Protein 4KVF (pdb70)

B-factor: mean 38.75, std 13.69, range [18.9, 99.11]

Structure (mmCIF, N/CA/C/O backbone):
data_4KVF
#
_entry.id   4KVF
#
_cell.length_a   71.274
_cell.length_b   78.451
_cell.length_c   49.705
_cell.angle_alpha   90.00
_cell.angle_beta   90.00
_cell.angle_gamma   90.00
#
_symmetry.space_group_name_H-M   'P 21 21 2'
#
loop_
_entity.id
_entity.type
_entity.pdbx_description
1 polymer 'Rhamnose ABC transporter, periplasmic rhamnose-binding protein'
2 non-polymer GLYCEROL
3 water water
#
loop_
_atom_site.group_PDB
_atom_site.id
_atom_site.type_symbol
_atom_site.label_atom_id
_atom_site.label_alt_id
_atom_site.label_comp_id
_atom_site.label_asym_id
_atom_site.label_entity_id
_atom_site.label_seq_id
_atom_site.pdbx_PDB_ins_code
_atom_site.Cartn_x
_atom_site.Cartn_y
_atom_site.Cartn_z
_atom_site.occupancy
_atom_site.B_iso_or_equiv
_atom_site.auth_seq_id
_atom_site.auth_comp_id
_atom_site.auth_asym_id
_atom_site.auth_atom_id
_atom_site.pdbx_PDB_model_num
ATOM 1 N N . ALA A 1 29 ? 2.688 13.361 5.328 1.00 75.55 50 ALA A N 1
ATOM 2 C CA . ALA A 1 29 ? 2.676 14.661 4.665 1.00 80.22 50 ALA A CA 1
ATOM 3 C C . ALA A 1 29 ? 2.956 15.801 5.639 1.00 80.60 50 ALA A C 1
ATOM 4 O O . ALA A 1 29 ? 2.352 16.871 5.547 1.00 85.22 50 ALA A O 1
ATOM 6 N N . ALA A 1 30 ? 3.874 15.569 6.572 1.00 75.61 51 ALA A N 1
ATOM 7 C CA . ALA A 1 30 ? 4.288 16.614 7.500 1.00 64.78 51 ALA A CA 1
ATOM 8 C C . ALA A 1 30 ? 5.053 17.714 6.761 1.00 64.04 51 ALA A C 1
ATOM 9 O O . ALA A 1 30 ? 5.886 17.434 5.896 1.00 68.19 51 ALA A O 1
ATOM 11 N N . ASP A 1 31 ? 4.759 18.965 7.100 1.00 55.45 52 ASP A N 1
ATOM 12 C CA . ASP A 1 31 ? 5.462 20.105 6.515 1.00 57.54 52 ASP A CA 1
ATOM 13 C C . ASP A 1 31 ? 6.211 20.834 7.626 1.00 52.95 52 ASP A C 1
ATOM 14 O O . ASP A 1 31 ? 5.631 21.670 8.322 1.00 46.33 52 ASP A O 1
ATOM 19 N N . PRO A 1 32 ? 7.502 20.504 7.806 1.00 54.84 53 PRO A N 1
ATOM 20 C CA . PRO A 1 32 ? 8.295 21.051 8.914 1.00 54.23 53 PRO A CA 1
ATOM 21 C C . PRO A 1 32 ? 8.405 22.567 8.835 1.00 51.31 53 PRO A C 1
ATOM 22 O O . PRO A 1 32 ? 8.625 23.227 9.850 1.00 62.15 53 PRO A O 1
ATOM 26 N N . ASN A 1 33 ? 8.230 23.108 7.636 1.00 53.27 54 ASN A N 1
ATOM 27 C CA . ASN A 1 33 ? 8.329 24.544 7.428 1.00 59.34 54 ASN A CA 1
ATOM 28 C C . ASN A 1 33 ? 6.998 25.290 7.577 1.00 55.33 54 ASN A C 1
ATOM 29 O O . ASN A 1 33 ? 6.938 26.503 7.385 1.00 62.62 54 ASN A O 1
ATOM 34 N N . ALA A 1 34 ? 5.939 24.568 7.929 1.00 53.97 55 ALA A N 1
ATOM 35 C CA . ALA A 1 34 ? 4.657 25.210 8.184 1.00 47.08 55 ALA A CA 1
ATOM 36 C C . ALA A 1 34 ? 4.761 26.031 9.462 1.00 49.28 55 ALA A C 1
ATOM 37 O O . ALA A 1 34 ? 5.303 25.560 10.466 1.00 49.97 55 ALA A O 1
ATOM 39 N N . PRO A 1 35 ? 4.234 27.265 9.439 1.00 46.21 56 PRO A N 1
ATOM 40 C CA . PRO A 1 35 ? 4.285 28.093 10.650 1.00 48.65 56 PRO A CA 1
ATOM 41 C C . PRO A 1 35 ? 3.311 27.631 11.729 1.00 47.59 56 PRO A C 1
ATOM 42 O O . PRO A 1 35 ? 2.191 27.221 11.411 1.00 44.09 56 PRO A O 1
ATOM 46 N N . LEU A 1 36 ? 3.732 27.689 12.991 1.00 44.96 57 LEU A N 1
ATOM 47 C CA . LEU A 1 36 ? 2.829 27.411 14.095 1.00 43.18 57 LEU A CA 1
ATOM 48 C C . LEU A 1 36 ? 1.726 28.462 14.061 1.00 43.29 57 LEU A C 1
ATOM 49 O O . LEU A 1 36 ? 2.004 29.662 13.981 1.00 53.70 57 LEU A O 1
ATOM 54 N N . LYS A 1 37 ? 0.477 28.004 14.078 1.00 38.85 58 LYS A N 1
ATOM 55 C CA . LYS A 1 37 ? -0.687 28.891 14.045 1.00 45.67 58 LYS A CA 1
ATOM 56 C C . LYS A 1 37 ? -0.878 29.618 15.374 1.00 40.80 58 LYS A C 1
ATOM 57 O O . LYS A 1 37 ? -0.677 29.034 16.442 1.00 42.91 58 LYS A O 1
ATOM 63 N N . GLU A 1 38 ? -1.286 30.885 15.303 1.00 45.46 59 GLU A N 1
ATOM 64 C CA . GLU A 1 38 ? -1.674 31.634 16.494 1.00 43.46 59 GLU A CA 1
ATOM 65 C C . GLU A 1 38 ? -3.147 31.391 16.815 1.00 41.53 59 GLU A C 1
ATOM 66 O O . GLU A 1 38 ? -3.911 30.942 15.960 1.00 44.09 59 GLU A O 1
ATOM 72 N N . GLY A 1 39 ? -3.541 31.691 18.048 1.00 41.39 60 GLY A N 1
ATOM 73 C CA . GLY A 1 39 ? -4.940 31.630 18.436 1.00 40.33 60 GLY A CA 1
ATOM 74 C C . GLY A 1 39 ? -5.509 30.234 18.627 1.00 36.63 60 GLY A C 1
ATOM 75 O O . GLY A 1 39 ? -6.733 30.061 18.686 1.00 41.13 60 GLY A O 1
ATOM 76 N N . LEU A 1 40 ? -4.638 29.233 18.731 1.00 33.50 61 LEU A N 1
ATOM 77 C CA . LEU A 1 40 ? -5.089 27.860 18.967 1.00 27.73 61 LEU A CA 1
ATOM 78 C C . LEU A 1 40 ? -5.706 27.711 20.351 1.00 29.38 61 LEU A C 1
ATOM 79 O O . LEU A 1 40 ? -5.134 28.166 21.344 1.00 29.07 61 LEU A O 1
ATOM 84 N N . LYS A 1 41 ? -6.866 27.063 20.413 1.00 32.29 62 LYS A N 1
ATOM 85 C CA . LYS A 1 41 ? -7.512 26.779 21.685 1.00 29.56 62 LYS A CA 1
ATOM 86 C C . LYS A 1 41 ? -7.007 25.435 22.189 1.00 29.64 62 LYS A C 1
ATOM 87 O O . LYS A 1 41 ? -7.294 24.398 21.605 1.00 28.85 62 LYS A O 1
ATOM 93 N N . ILE A 1 42 ? -6.224 25.464 23.259 1.00 25.78 63 ILE A N 1
ATOM 94 C CA . ILE A 1 42 ? -5.586 24.254 23.767 1.00 25.56 63 ILE A CA 1
ATOM 95 C C . ILE A 1 42 ? -6.074 23.995 25.186 1.00 26.75 63 ILE A C 1
ATOM 96 O O . ILE A 1 42 ? -5.887 24.827 26.075 1.00 26.75 63 ILE A O 1
ATOM 101 N N . ALA A 1 43 ? -6.726 22.854 25.396 1.00 24.74 64 ALA A N 1
ATOM 102 C CA . ALA A 1 43 ? -7.342 22.568 26.687 1.00 23.50 64 ALA A CA 1
ATOM 103 C C . ALA A 1 43 ? -6.643 21.393 27.358 1.00 24.82 64 ALA A C 1
ATOM 104 O O . ALA A 1 43 ? -6.251 20.449 26.681 1.00 27.38 64 ALA A O 1
ATOM 106 N N . TYR A 1 44 ? -6.507 21.463 28.681 1.00 24.20 65 TYR A N 1
ATOM 107 C CA . TYR A 1 44 ? -5.845 20.429 29.472 1.00 27.26 65 TYR A CA 1
ATOM 108 C C . TYR A 1 44 ? -6.844 19.708 30.370 1.00 30.35 65 TYR A C 1
ATOM 109 O O . TYR A 1 44 ? -7.660 20.339 31.053 1.00 28.62 65 TYR A O 1
ATOM 118 N N . LEU A 1 45 ? -6.759 18.381 30.363 1.00 21.73 66 LEU A N 1
ATOM 119 C CA . LEU A 1 45 ? -7.605 17.518 31.194 1.00 22.76 66 LEU A CA 1
ATOM 120 C C . LEU A 1 45 ? -6.698 16.545 31.927 1.00 22.40 66 LEU A C 1
ATOM 121 O O . LEU A 1 45 ? -6.439 15.426 31.443 1.00 21.39 66 LEU A O 1
ATOM 126 N N . PRO A 1 46 ? -6.217 16.960 33.102 1.00 24.27 67 PRO A N 1
ATOM 127 C CA . PRO A 1 46 ? -5.386 16.077 33.923 1.00 26.63 67 PRO A CA 1
ATOM 128 C C . PRO A 1 46 ? -6.246 15.001 34.585 1.00 29.42 67 PRO A C 1
ATOM 129 O O . PRO A 1 46 ? -7.468 15.018 34.437 1.00 32.66 67 PRO A O 1
ATOM 133 N N . LYS A 1 47 ? -5.615 14.072 35.297 1.00 30.29 68 LYS A N 1
ATOM 134 C CA . LYS A 1 47 ? -6.359 13.047 36.025 1.00 33.29 68 LYS A CA 1
ATOM 135 C C . LYS A 1 47 ? -7.208 13.641 37.149 1.00 40.32 68 LYS A C 1
ATOM 136 O O . LYS A 1 47 ? -8.360 13.252 37.334 1.00 42.30 68 LYS A O 1
ATOM 142 N N . GLN A 1 48 ? -6.629 14.576 37.899 1.00 37.00 69 GLN A N 1
ATOM 143 C CA . GLN A 1 48 ? -7.351 15.278 38.959 1.00 46.50 69 GLN A CA 1
ATOM 144 C C . GLN A 1 48 ? -6.899 16.729 39.066 1.00 52.92 69 GLN A C 1
ATOM 145 O O . GLN A 1 48 ? -5.700 17.011 39.089 1.00 54.52 69 GLN A O 1
ATOM 151 N N . LEU A 1 49 ? -7.862 17.645 39.130 1.00 48.53 70 LEU A N 1
ATOM 152 C CA . LEU A 1 49 ? -7.561 19.055 39.357 1.00 47.39 70 LEU A CA 1
ATOM 153 C C . LEU A 1 49 ? -7.164 19.290 40.811 1.00 61.36 70 LEU A C 1
ATOM 154 O O . LEU A 1 49 ? -7.509 18.500 41.692 1.00 54.78 70 LEU A O 1
ATOM 159 N N . ASN A 1 50 ? -6.423 20.371 41.047 1.00 60.41 71 ASN A N 1
ATOM 160 C CA . ASN A 1 50 ? -6.190 20.891 42.395 1.00 69.25 71 ASN A CA 1
ATOM 161 C C . ASN A 1 50 ? -5.341 20.036 43.344 1.00 65.48 71 ASN A C 1
ATOM 162 O O . ASN A 1 50 ? -5.719 19.794 44.489 1.00 59.08 71 ASN A O 1
ATOM 167 N N . ASN A 1 51 ? -4.190 19.590 42.849 1.00 63.74 72 ASN A N 1
ATOM 168 C CA . ASN A 1 51 ? -3.106 19.090 43.691 1.00 59.07 72 ASN A CA 1
ATOM 169 C C . ASN A 1 51 ? -1.812 19.731 43.191 1.00 49.57 72 ASN A C 1
ATOM 170 O O . ASN A 1 51 ? -1.729 20.081 42.010 1.00 53.53 72 ASN A O 1
ATOM 175 N N . PRO A 1 52 ? -0.808 19.900 44.075 1.00 47.04 73 PRO A N 1
ATOM 176 C CA . PRO A 1 52 ? 0.383 20.685 43.714 1.00 46.12 73 PRO A CA 1
ATOM 177 C C . PRO A 1 52 ? 1.106 20.178 42.468 1.00 49.40 73 PRO A C 1
ATOM 178 O O . PRO A 1 52 ? 1.499 20.988 41.627 1.00 51.28 73 PRO A O 1
ATOM 182 N N . TYR A 1 53 ? 1.265 18.864 42.348 1.00 46.09 74 TYR A N 1
ATOM 183 C CA . TYR A 1 53 ? 1.924 18.274 41.187 1.00 43.84 74 TYR A CA 1
ATOM 184 C C . TYR A 1 53 ? 1.187 18.643 39.901 1.00 39.49 74 TYR A C 1
ATOM 185 O O . TYR A 1 53 ? 1.791 19.134 38.942 1.00 39.06 74 TYR A O 1
ATOM 194 N N . THR A 1 54 ? -0.120 18.408 39.878 1.00 39.50 75 THR A N 1
ATOM 195 C CA . THR A 1 54 ? -0.915 18.679 38.681 1.00 40.43 75 THR A CA 1
ATOM 196 C C . THR A 1 54 ? -0.921 20.166 38.312 1.00 37.77 75 THR A C 1
ATOM 197 O O . THR A 1 54 ? -0.856 20.525 37.132 1.00 44.01 75 THR A O 1
ATOM 201 N N . ASP A 1 55 ? -0.989 21.025 39.324 1.00 41.52 76 ASP A N 1
ATOM 202 C CA . ASP A 1 55 ? -0.947 22.470 39.111 1.00 45.99 76 ASP A CA 1
ATOM 203 C C . ASP A 1 55 ? 0.326 22.909 38.381 1.00 42.33 76 ASP A C 1
ATOM 204 O O . ASP A 1 55 ? 0.265 23.726 37.460 1.00 38.29 76 ASP A O 1
ATOM 209 N N . VAL A 1 56 ? 1.470 22.364 38.791 1.00 41.20 77 VAL A N 1
ATOM 210 C CA . VAL A 1 56 ? 2.744 22.685 38.155 1.00 39.61 77 VAL A CA 1
ATOM 211 C C . VAL A 1 56 ? 2.749 22.158 36.729 1.00 37.60 77 VAL A C 1
ATOM 212 O O . VAL A 1 56 ? 3.263 22.804 35.811 1.00 33.74 77 VAL A O 1
ATOM 216 N N . GLU A 1 57 ? 2.147 20.985 36.559 1.00 29.59 78 GLU A N 1
ATOM 217 C CA . GLU A 1 57 ? 2.084 20.298 35.272 1.00 32.46 78 GLU A CA 1
ATOM 218 C C . GLU A 1 57 ? 1.303 21.096 34.235 1.00 38.17 78 GLU A C 1
ATOM 219 O O . GLU A 1 57 ? 1.828 21.436 33.174 1.00 28.35 78 GLU A O 1
ATOM 225 N N . VAL A 1 58 ? 0.045 21.402 34.533 1.00 31.98 79 VAL A N 1
ATOM 226 C CA . VAL A 1 58 ? -0.761 22.145 33.570 1.00 31.83 79 VAL A CA 1
ATOM 227 C C . VAL A 1 58 ? -0.317 23.602 33.465 1.00 32.63 79 VAL A C 1
ATOM 228 O O . VAL A 1 58 ? -0.570 24.263 32.452 1.00 32.51 79 VAL A O 1
ATOM 232 N N . GLY A 1 59 ? 0.346 24.088 34.512 1.00 29.48 80 GLY A N 1
ATOM 233 C CA . GLY A 1 59 ? 0.869 25.443 34.546 1.00 33.98 80 GLY A CA 1
ATOM 234 C C . GLY A 1 59 ? 1.946 25.637 33.497 1.00 32.53 80 GLY A C 1
ATOM 235 O O . GLY A 1 59 ? 2.134 26.734 32.970 1.00 32.86 80 GLY A O 1
ATOM 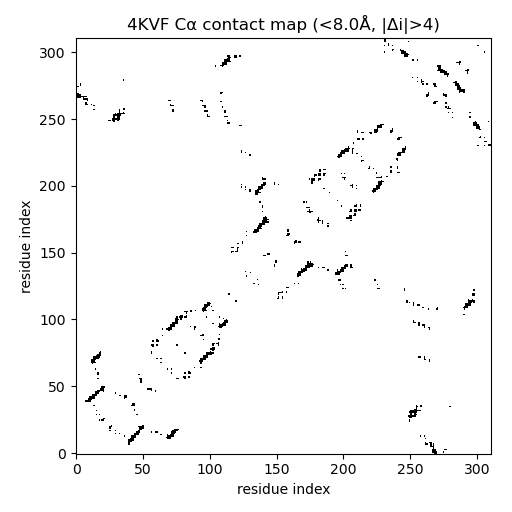236 N N . GLY A 1 60 ? 2.670 24.562 33.209 1.00 30.38 81 GLY A N 1
ATOM 237 C CA . GLY A 1 60 ? 3.665 24.579 32.158 1.00 31.01 81 GLY A CA 1
ATOM 238 C C . GLY A 1 60 ? 2.989 24.694 30.806 1.00 30.01 81 GLY A C 1
ATOM 239 O O . GLY A 1 60 ? 3.503 25.350 29.903 1.00 31.16 81 GLY A O 1
ATOM 240 N N . GLY A 1 61 ? 1.837 24.046 30.662 1.00 28.94 82 GLY A N 1
ATOM 241 C CA . GLY A 1 61 ? 1.066 24.153 29.439 1.00 25.69 82 GLY A CA 1
ATOM 242 C C . GLY A 1 61 ? 0.586 25.580 29.244 1.00 33.68 82 GLY A C 1
ATOM 243 O O . GLY A 1 61 ? 0.607 26.097 28.132 1.00 30.50 82 GLY A O 1
ATOM 244 N N . LYS A 1 62 ? 0.141 26.210 30.327 1.00 29.55 83 LYS A N 1
ATOM 245 C CA . LYS A 1 62 ? -0.321 27.591 30.266 1.00 30.55 83 LYS A CA 1
ATOM 246 C C . LYS A 1 62 ? 0.781 28.526 29.759 1.00 26.71 83 LYS A C 1
ATOM 247 O O . LYS A 1 62 ? 0.517 29.463 28.994 1.00 30.68 83 LYS A O 1
ATOM 253 N N . VAL A 1 63 ? 2.016 28.272 30.174 1.00 27.93 84 VAL A N 1
ATOM 254 C CA . VAL A 1 63 ? 3.133 29.101 29.728 1.00 28.61 84 VAL A CA 1
ATOM 255 C C . VAL A 1 63 ? 3.374 28.943 28.226 1.00 27.77 84 VAL A C 1
ATOM 256 O O . VAL A 1 63 ? 3.518 29.947 27.500 1.00 32.42 84 VAL A O 1
ATOM 260 N N . ALA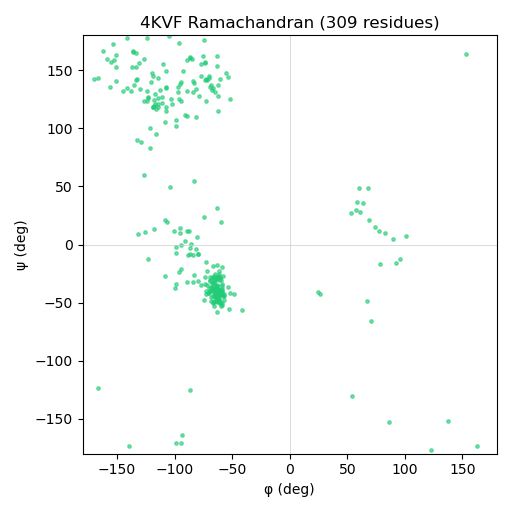 A 1 64 ? 3.436 27.690 27.773 1.00 28.96 85 ALA A N 1
ATOM 261 C CA . ALA A 1 64 ? 3.666 27.380 26.362 1.00 31.18 85 ALA A CA 1
ATOM 262 C C . ALA A 1 64 ? 2.560 27.953 25.478 1.00 32.75 85 ALA A C 1
ATOM 263 O O . ALA A 1 64 ? 2.819 28.512 24.413 1.00 33.61 85 ALA A O 1
ATOM 265 N N . VAL A 1 65 ? 1.320 27.811 25.925 1.00 28.33 86 VAL A N 1
ATOM 266 C CA . VAL A 1 65 ? 0.183 28.324 25.164 1.00 29.47 86 VAL A CA 1
ATOM 267 C C . VAL A 1 65 ? 0.278 29.842 25.008 1.00 33.12 86 VAL A C 1
ATOM 268 O O . VAL A 1 65 ? 0.033 30.390 23.927 1.00 30.82 86 VAL A O 1
ATOM 272 N N . GLY A 1 66 ? 0.685 30.526 26.073 1.00 31.86 87 GLY A N 1
ATOM 273 C CA . GLY A 1 66 ? 0.872 31.965 26.005 1.00 37.79 87 GLY A CA 1
ATOM 274 C C . GLY A 1 66 ? 1.983 32.329 25.037 1.00 34.46 87 GLY A C 1
ATOM 275 O O . GLY A 1 66 ? 1.914 33.340 24.340 1.00 36.12 87 GLY A O 1
ATOM 276 N N . GLU A 1 67 ? 3.023 31.507 24.993 1.00 36.07 88 GLU A N 1
ATOM 277 C CA . GLU A 1 67 ? 4.144 31.767 24.096 1.00 39.31 88 GLU A CA 1
ATOM 278 C C . GLU A 1 67 ? 3.746 31.735 22.619 1.00 32.30 88 GLU A C 1
ATOM 279 O O . GLU A 1 67 ? 4.223 32.552 21.824 1.00 37.44 88 GLU A O 1
ATOM 285 N N . ILE A 1 68 ? 2.867 30.801 22.261 1.00 32.41 89 ILE A N 1
ATOM 286 C CA . ILE A 1 68 ? 2.434 30.662 20.878 1.00 31.24 89 ILE A CA 1
ATOM 287 C C . ILE A 1 68 ? 1.134 31.426 20.631 1.00 37.75 89 ILE A C 1
ATOM 288 O O . ILE A 1 68 ? 0.462 31.221 19.618 1.00 35.48 89 ILE A O 1
ATOM 293 N N . LYS A 1 69 ? 0.795 32.303 21.574 1.00 33.05 90 LYS A N 1
ATOM 294 C CA . LYS A 1 69 ? -0.354 33.199 21.462 1.00 35.12 90 LYS A CA 1
ATOM 295 C C . LYS A 1 69 ? -1.679 32.455 21.276 1.00 35.36 90 LYS A C 1
ATOM 296 O O . LYS A 1 69 ? -2.566 32.909 20.556 1.00 35.97 90 LYS A O 1
ATOM 300 N N . GLY A 1 70 ? -1.802 31.316 21.941 1.00 30.95 91 GLY A N 1
ATOM 301 C CA . GLY A 1 70 ? -3.017 30.517 21.904 1.00 32.71 91 GLY A CA 1
ATOM 302 C C . GLY A 1 70 ? -3.924 30.862 23.073 1.00 33.36 91 GLY A C 1
ATOM 303 O O . GLY A 1 70 ? -3.685 31.844 23.774 1.00 33.86 91 GLY A O 1
ATOM 304 N N . GLU A 1 71 ? -4.982 30.074 23.266 1.00 33.88 92 GLU A N 1
ATOM 305 C CA . GLU A 1 71 ? -5.900 30.261 24.384 1.00 28.24 92 GLU A CA 1
ATOM 306 C C . GLU A 1 71 ? -5.875 29.020 25.259 1.00 39.13 92 GLU A C 1
ATOM 307 O O . GLU A 1 71 ? -6.136 27.926 24.772 1.00 35.73 92 GLU A O 1
ATOM 313 N N . TYR A 1 72 ? -5.598 29.190 26.549 1.00 29.73 93 TYR A N 1
ATOM 314 C CA . TYR A 1 72 ? -5.466 28.049 27.468 1.00 31.45 93 TYR A CA 1
ATOM 315 C C . TYR A 1 72 ? -6.759 27.778 28.248 1.00 30.07 93 TYR A C 1
ATOM 316 O O . TYR A 1 72 ? -7.396 28.704 28.741 1.00 33.72 93 TYR A O 1
ATOM 325 N N . LYS A 1 73 ? -7.140 26.508 28.351 1.00 27.67 94 LYS A N 1
ATOM 326 C CA . LYS A 1 73 ? -8.271 26.117 29.181 1.00 31.25 94 LYS A CA 1
ATOM 327 C C . LYS A 1 73 ? -7.901 24.901 30.037 1.00 35.41 94 LYS A C 1
ATOM 328 O O . LYS A 1 73 ? -7.186 24.005 29.584 1.00 31.57 94 LYS A O 1
ATOM 334 N N . LEU A 1 74 ? -8.371 24.896 31.281 1.00 36.47 95 LEU A N 1
ATOM 335 C CA . LEU A 1 74 ? -8.159 23.775 32.190 1.00 28.20 95 LEU A CA 1
ATOM 336 C C . LEU A 1 74 ? -9.521 23.283 32.649 1.00 28.59 95 LEU A C 1
ATOM 337 O O . LEU A 1 74 ? -10.340 24.068 33.138 1.00 34.69 95 LEU A O 1
ATOM 342 N N . VAL A 1 75 ? -9.771 21.986 32.474 1.00 29.04 96 VAL A N 1
ATOM 343 C CA . VAL A 1 75 ? -10.986 21.358 32.984 1.00 30.94 96 VAL A CA 1
ATOM 344 C C . VAL A 1 75 ? -10.605 20.054 33.681 1.00 34.96 96 VAL A C 1
ATOM 345 O O . VAL A 1 75 ? -9.498 19.550 33.502 1.00 31.55 96 VAL A O 1
ATOM 349 N N . GLY A 1 76 ? -11.527 19.503 34.461 1.00 33.06 97 GLY A N 1
ATOM 350 C CA . GLY A 1 76 ? -11.298 18.204 35.067 1.00 31.31 97 GLY A CA 1
ATOM 351 C C . GLY A 1 76 ? -12.044 17.965 36.363 1.00 34.74 97 GLY A C 1
ATOM 352 O O . GLY A 1 76 ? -12.553 18.902 36.989 1.00 37.99 97 GLY A O 1
ATOM 353 N N . PRO A 1 77 ? -12.123 16.691 36.771 1.00 39.46 98 PRO A N 1
ATOM 354 C CA . PRO A 1 77 ? -12.844 16.307 37.988 1.00 44.36 98 PRO A CA 1
ATOM 355 C C . PRO A 1 77 ? -12.021 16.732 39.188 1.00 47.68 98 PRO A C 1
ATOM 356 O O . PRO A 1 77 ? -10.811 16.886 39.051 1.00 47.91 98 PRO A O 1
ATOM 360 N N . ASN A 1 78 ? -12.641 16.940 40.342 1.00 60.53 99 ASN A N 1
ATOM 361 C CA . ASN A 1 78 ? -11.835 17.148 41.534 1.00 67.54 99 ASN A CA 1
ATOM 362 C C . ASN A 1 78 ? -11.832 15.916 42.436 1.00 72.00 99 ASN A C 1
ATOM 363 O O . ASN A 1 78 ? -12.452 14.895 42.120 1.00 64.82 99 ASN A O 1
ATOM 368 N N . ASP A 1 79 ? -11.105 16.032 43.542 1.00 81.67 100 ASP A N 1
ATOM 369 C CA . ASP A 1 79 ? -10.929 14.967 44.523 1.00 89.22 100 ASP A CA 1
ATOM 370 C C . ASP A 1 79 ? -12.222 14.200 44.794 1.00 88.69 100 ASP A C 1
ATOM 371 O O . ASP A 1 79 ? -12.282 12.977 44.637 1.00 92.46 100 ASP A O 1
ATOM 376 N N . ALA A 1 80 ? -13.258 14.931 45.186 1.00 83.02 101 ALA A N 1
ATOM 377 C CA . ALA A 1 80 ? -14.554 14.324 45.443 1.00 78.61 101 ALA A CA 1
ATOM 378 C C . ALA A 1 80 ? -15.529 14.599 44.303 1.00 75.69 101 ALA A C 1
ATOM 379 O O . ALA A 1 80 ? -16.658 15.045 44.518 1.00 71.76 101 ALA A O 1
ATOM 381 N N . SER A 1 81 ? -15.066 14.338 43.086 1.00 75.13 102 SER A N 1
ATOM 382 C CA . SER A 1 81 ? -15.942 14.251 41.928 1.00 76.33 102 SER A CA 1
ATOM 383 C C . SER A 1 81 ? -16.040 12.785 41.533 1.00 75.30 102 SER A C 1
ATOM 384 O O . SER A 1 81 ? -15.102 12.016 41.743 1.00 81.88 102 SER A O 1
ATOM 387 N N . ALA A 1 82 ? -17.181 12.394 40.982 1.00 72.91 103 ALA A N 1
ATOM 388 C CA . ALA A 1 82 ? -17.349 11.044 40.468 1.00 69.18 103 ALA A CA 1
ATOM 389 C C . ALA A 1 82 ? -17.612 11.124 38.972 1.00 57.17 103 ALA A C 1
ATOM 390 O O . ALA A 1 82 ? -18.050 10.152 38.352 1.00 62.86 103 ALA A O 1
ATOM 392 N N . SER A 1 83 ? -17.359 12.298 38.402 1.00 45.07 104 SER A N 1
ATOM 393 C CA . SER A 1 83 ? -17.550 12.504 36.972 1.00 43.97 104 SER A CA 1
ATOM 394 C C . SER A 1 83 ? -16.474 11.771 36.196 1.00 42.82 104 SER A C 1
ATOM 395 O O . SER A 1 83 ? -15.307 11.746 36.600 1.00 45.31 104 SER A O 1
ATOM 398 N N . SER A 1 84 ? -16.868 11.188 35.070 1.00 45.16 105 SER A N 1
ATOM 399 C CA . SER A 1 84 ? -15.938 10.504 34.179 1.00 36.20 105 SER A CA 1
ATOM 400 C C . SER A 1 84 ? -15.123 11.485 33.344 1.00 39.36 105 SER A C 1
ATOM 401 O O . SER A 1 84 ? -15.551 12.603 33.069 1.00 34.46 105 SER A O 1
ATOM 404 N N . GLN A 1 85 ? -13.949 11.057 32.905 1.00 28.50 106 GLN A N 1
ATOM 405 C CA . GLN A 1 85 ? -13.179 11.871 31.986 1.00 27.80 106 GLN A CA 1
ATOM 406 C C . GLN A 1 85 ? -13.908 12.063 30.667 1.00 28.55 106 GLN A C 1
ATOM 407 O O . GLN A 1 85 ? -13.729 13.070 29.999 1.00 27.11 106 GLN A O 1
ATOM 413 N N . VAL A 1 86 ? -14.734 11.092 30.293 1.00 29.42 107 VAL A N 1
ATOM 414 C CA . VAL A 1 86 ? -15.497 11.190 29.049 1.00 30.39 107 VAL A CA 1
ATOM 415 C C . VAL A 1 86 ? -16.400 12.441 29.035 1.00 29.15 107 VAL A C 1
ATOM 416 O O . VAL A 1 86 ? -16.492 13.131 28.012 1.00 27.54 107 VAL A O 1
ATOM 420 N N . SER A 1 87 ? -17.020 12.752 30.173 1.00 31.79 108 SER A N 1
ATOM 421 C CA . SER A 1 87 ? -17.912 13.915 30.260 1.00 30.67 108 SER A CA 1
ATOM 422 C C . SER A 1 87 ? -17.128 15.187 29.951 1.00 31.25 108 SER A C 1
ATOM 423 O O . SER A 1 87 ? -17.610 16.079 29.244 1.00 32.61 108 SER A O 1
ATOM 426 N N . TYR A 1 88 ? -15.900 15.252 30.451 1.00 27.41 109 TYR A N 1
ATOM 427 C CA . TYR A 1 88 ? -15.048 16.412 30.190 1.00 27.05 109 TYR A CA 1
ATOM 428 C C . TYR A 1 88 ? -14.582 16.476 28.739 1.00 29.15 109 TYR A C 1
ATOM 429 O O . TYR A 1 88 ? -14.563 17.544 28.139 1.00 27.45 109 TYR A O 1
ATOM 438 N N . ILE A 1 89 ? -14.202 15.339 28.170 1.00 23.35 110 ILE A N 1
ATOM 439 C CA . ILE A 1 89 ? -13.766 15.315 26.775 1.00 22.69 110 ILE A CA 1
ATOM 440 C C . ILE A 1 89 ? -14.908 15.791 25.861 1.00 27.06 110 ILE A C 1
ATOM 441 O O . ILE A 1 89 ? -14.697 16.554 24.915 1.00 27.87 110 ILE A O 1
ATOM 446 N N . ASN A 1 90 ? -16.113 15.326 26.158 1.00 25.36 111 ASN A N 1
ATOM 447 C CA . ASN A 1 90 ? -17.286 15.697 25.370 1.00 27.17 111 ASN A CA 1
ATOM 448 C C . ASN A 1 90 ? -17.548 17.192 25.450 1.00 32.44 111 ASN A C 1
ATOM 449 O O . ASN A 1 90 ? -17.940 17.824 24.458 1.00 29.61 111 ASN A O 1
ATOM 454 N N . THR A 1 91 ? -17.339 17.760 26.635 1.00 28.81 112 THR A N 1
ATOM 455 C CA . THR A 1 91 ? -17.466 19.202 26.804 1.00 30.68 112 THR A CA 1
ATOM 456 C C . THR A 1 91 ? -16.447 19.939 25.940 1.00 27.34 112 THR A C 1
ATOM 457 O O . THR A 1 91 ? -16.787 20.900 25.256 1.00 32.19 112 THR A O 1
ATOM 461 N N . LEU A 1 92 ? -15.196 19.484 25.964 1.00 25.62 113 LEU A N 1
ATOM 462 C CA . LEU A 1 92 ? -14.156 20.148 25.189 1.00 26.67 113 LEU A CA 1
ATOM 463 C C . LEU A 1 92 ? -14.443 20.088 23.688 1.00 29.88 113 LEU A C 1
ATOM 464 O O . LEU A 1 92 ? -14.150 21.028 22.955 1.00 30.55 113 LEU A O 1
ATOM 469 N N . ILE A 1 93 ? -15.011 18.977 23.236 1.00 28.09 114 ILE A N 1
ATOM 470 C CA . ILE A 1 93 ? -15.436 18.861 21.842 1.00 32.63 114 ILE A CA 1
ATOM 471 C C . ILE A 1 93 ? -16.486 19.903 21.476 1.00 34.69 114 ILE A C 1
ATOM 472 O O . ILE A 1 93 ? -16.349 20.604 20.471 1.00 34.24 114 ILE A O 1
ATOM 477 N N . GLN A 1 94 ? -17.541 20.007 22.283 1.00 30.80 115 GLN A N 1
ATOM 478 C CA . GLN A 1 94 ? -18.595 20.984 22.015 1.00 33.54 115 GLN A CA 1
ATOM 479 C C . GLN A 1 94 ? -18.092 22.432 22.072 1.00 32.79 115 GLN A C 1
ATOM 480 O O . GLN A 1 94 ? -18.638 23.309 21.405 1.00 35.04 115 GLN A O 1
ATOM 486 N N . GLN A 1 95 ? -17.054 22.681 22.865 1.00 31.23 116 GLN A N 1
ATOM 487 C CA . GLN A 1 95 ? -16.461 24.019 22.962 1.00 33.52 116 GLN A CA 1
ATOM 488 C C . GLN A 1 95 ? -15.486 24.307 21.812 1.00 34.28 116 GLN A C 1
ATOM 489 O O . GLN A 1 95 ? -14.949 25.413 21.697 1.00 32.56 116 GLN A O 1
ATOM 495 N N . GLN A 1 96 ? -15.270 23.302 20.974 1.00 29.61 117 GLN A N 1
ATOM 496 C CA . GLN A 1 96 ? -14.465 23.424 19.757 1.00 33.98 117 GLN A CA 1
ATOM 497 C C . GLN A 1 96 ? -13.022 23.828 20.028 1.00 34.82 117 GLN A C 1
ATOM 498 O O . GLN A 1 96 ? -12.486 24.752 19.401 1.00 36.59 117 GLN A O 1
ATOM 504 N N . GLN A 1 97 ? -12.412 23.132 20.976 1.00 30.73 118 GLN A N 1
ATOM 505 C CA . GLN A 1 97 ? -10.975 23.240 21.204 1.00 27.26 118 GLN A CA 1
ATOM 506 C C . GLN A 1 97 ? -10.240 22.753 19.958 1.00 31.83 118 GLN A C 1
ATOM 507 O O . GLN A 1 97 ? -10.769 21.939 19.204 1.00 31.91 118 GLN A O 1
ATOM 513 N N . ASP A 1 98 ? -9.028 23.258 19.741 1.00 31.39 119 ASP A N 1
ATOM 514 C CA . ASP A 1 98 ? -8.206 22.823 18.612 1.00 28.15 119 ASP A CA 1
ATOM 515 C C . ASP A 1 98 ? -7.342 21.633 19.000 1.00 24.05 119 ASP A C 1
ATOM 516 O O . ASP A 1 98 ? -7.041 20.790 18.166 1.00 29.10 119 ASP A O 1
ATOM 521 N N . VAL A 1 99 ? -6.946 21.600 20.269 1.00 23.75 120 VAL A N 1
ATOM 522 C CA . VAL A 1 99 ? -6.098 20.555 20.828 1.00 24.61 120 VAL A CA 1
ATOM 523 C C . VAL A 1 99 ? -6.639 20.170 22.199 1.00 26.81 120 VAL A C 1
ATOM 524 O O . VAL A 1 99 ? -6.943 21.038 23.018 1.00 24.62 120 VAL A O 1
ATOM 528 N N . ILE A 1 100 ? -6.778 18.868 22.435 1.00 25.20 121 ILE A N 1
ATOM 529 C CA . ILE A 1 100 ? -7.094 18.349 23.761 1.00 19.66 121 ILE A CA 1
ATOM 530 C C . ILE A 1 100 ? -5.874 17.614 24.297 1.00 21.65 121 ILE A C 1
ATOM 531 O O . ILE A 1 100 ? -5.369 16.686 23.672 1.00 22.54 121 ILE A O 1
ATOM 536 N N . VAL A 1 101 ? -5.383 18.065 25.445 1.00 23.44 122 VAL A N 1
ATOM 537 C CA . VAL A 1 101 ? -4.258 17.427 26.120 1.00 21.89 122 VAL A CA 1
ATOM 538 C C . VAL A 1 101 ? -4.797 16.701 27.350 1.00 23.47 122 VAL A C 1
ATOM 539 O O . VAL A 1 101 ? -5.297 17.327 28.296 1.00 23.40 122 VAL A O 1
ATOM 543 N N . VAL A 1 102 ? -4.700 15.375 27.347 1.00 22.37 123 VAL A N 1
ATOM 544 C CA . VAL A 1 102 ? -5.412 14.595 28.355 1.00 20.77 123 VAL A CA 1
ATOM 545 C C . VAL A 1 102 ? -4.555 13.486 28.979 1.00 22.72 123 VAL A C 1
ATOM 546 O O . VAL A 1 102 ? -3.819 12.777 28.283 1.00 21.87 123 VAL A O 1
ATOM 550 N N . ALA A 1 103 ? -4.662 13.336 30.293 1.00 23.25 124 ALA A N 1
ATOM 551 C CA . ALA A 1 103 ? -4.009 12.224 30.980 1.00 22.99 124 ALA A CA 1
ATOM 552 C C . ALA A 1 103 ? -5.081 11.170 31.196 1.00 25.50 124 ALA A C 1
ATOM 553 O O . ALA A 1 103 ? -5.916 11.304 32.081 1.00 28.97 124 ALA A O 1
ATOM 555 N N . ALA A 1 104 ? -5.065 10.135 30.365 1.00 22.26 125 ALA A N 1
ATOM 556 C CA . ALA A 1 104 ? -6.125 9.123 30.392 1.00 23.10 125 ALA A CA 1
ATOM 557 C C . ALA A 1 104 ? -6.075 8.198 31.604 1.00 28.79 125 ALA A C 1
ATOM 558 O O . ALA A 1 104 ? -5.065 7.538 31.861 1.00 26.41 125 ALA A O 1
ATOM 560 N N . ASN A 1 105 ? -7.170 8.132 32.362 1.00 26.46 126 ASN A N 1
ATOM 561 C CA . ASN A 1 105 ? -7.238 7.223 33.500 1.00 27.37 126 ASN A CA 1
ATOM 562 C C . ASN A 1 105 ? -7.361 5.769 33.067 1.00 27.43 126 ASN A C 1
ATOM 563 O O . ASN A 1 105 ? -6.840 4.868 33.719 1.00 29.27 126 ASN A O 1
ATOM 568 N N . ASP A 1 106 ? -8.069 5.563 31.960 1.00 27.80 127 ASP A N 1
ATOM 569 C CA . ASP A 1 106 ? -8.220 4.246 31.352 1.00 31.30 127 ASP A CA 1
ATOM 570 C C . ASP A 1 106 ? -7.883 4.391 29.878 1.00 27.76 127 ASP A C 1
ATOM 571 O O . ASP A 1 106 ? -8.337 5.328 29.235 1.00 25.54 127 ASP A O 1
ATOM 576 N N . PRO A 1 107 ? -7.073 3.475 29.334 1.00 26.14 128 PRO A N 1
ATOM 577 C CA . PRO A 1 107 ? -6.631 3.639 27.938 1.00 29.06 128 PRO A CA 1
ATOM 578 C C . PRO A 1 107 ? -7.765 3.535 26.914 1.00 27.16 128 PRO A C 1
ATOM 579 O O . PRO A 1 107 ? -7.668 4.125 25.840 1.00 29.32 128 PRO A O 1
ATOM 583 N N . ASN A 1 108 ? -8.832 2.813 27.238 1.00 27.60 129 ASN A N 1
ATOM 584 C CA . ASN A 1 108 ? -9.871 2.561 26.235 1.00 30.75 129 ASN A CA 1
ATOM 585 C C . ASN A 1 108 ? -11.203 3.282 26.408 1.00 32.30 129 ASN A C 1
ATOM 586 O O . ASN A 1 108 ? -11.884 3.549 25.415 1.00 30.67 129 ASN A O 1
ATOM 591 N N . ALA A 1 109 ? -11.564 3.619 27.646 1.00 32.38 130 ALA A N 1
ATOM 592 C CA . ALA A 1 109 ? -12.860 4.247 27.918 1.00 34.19 130 ALA A CA 1
ATOM 593 C C . ALA A 1 109 ? -13.000 5.600 27.217 1.00 27.36 130 ALA A C 1
ATOM 594 O O . ALA A 1 109 ? -14.110 6.032 26.879 1.00 35.02 130 ALA A O 1
ATOM 596 N N . VAL A 1 110 ? -11.869 6.257 27.008 1.00 27.71 131 VAL A N 1
ATOM 597 C CA . VAL A 1 110 ? -11.834 7.572 26.390 1.00 25.10 131 VAL A CA 1
ATOM 598 C C . VAL A 1 110 ? -11.783 7.511 24.865 1.00 26.29 131 VAL A C 1
ATOM 599 O O . VAL A 1 110 ? -11.915 8.542 24.192 1.00 26.51 131 VAL A O 1
ATOM 603 N N . CYS A 1 111 ? -11.608 6.314 24.313 1.00 25.88 132 CYS A N 1
ATOM 604 C CA . CYS A 1 111 ? -11.417 6.177 22.863 1.00 27.01 132 CYS A CA 1
ATOM 605 C C . CYS A 1 111 ? -12.549 6.724 21.988 1.00 26.92 132 CYS A C 1
ATOM 606 O O . CYS A 1 111 ? -12.272 7.473 21.039 1.00 30.83 132 CYS A O 1
ATOM 609 N N . PRO A 1 112 ? -13.810 6.338 22.272 1.00 26.61 133 PRO A N 1
ATOM 610 C CA . PRO A 1 112 ? -14.894 6.821 21.408 1.00 30.75 133 PRO A CA 1
ATOM 611 C C . PRO A 1 112 ? -14.956 8.345 21.337 1.00 36.54 133 PRO A C 1
ATOM 612 O O . PRO A 1 112 ? -15.038 8.899 20.238 1.00 33.66 133 PRO A O 1
ATOM 616 N N . SER A 1 113 ? -14.898 9.012 22.484 1.00 30.59 134 SER A N 1
ATOM 617 C CA . SER A 1 113 ? -14.981 10.476 22.495 1.00 25.39 134 SER A CA 1
ATOM 618 C C . SER A 1 113 ? -13.716 11.119 21.921 1.00 26.71 134 SER A C 1
ATOM 619 O O . SER A 1 113 ? -13.806 12.091 21.168 1.00 27.21 134 SER A O 1
ATOM 622 N N . LEU A 1 114 ? -12.539 10.587 22.262 1.00 25.09 135 LEU A N 1
ATOM 623 C CA . LEU A 1 114 ? -11.310 11.119 21.669 1.00 26.78 135 LEU A CA 1
ATOM 624 C C . LEU A 1 114 ? -11.306 10.993 20.146 1.00 27.40 135 LEU A C 1
ATOM 625 O O . LEU A 1 114 ? -10.871 11.908 19.446 1.00 26.90 135 LEU A O 1
ATOM 630 N N . ASN A 1 115 ? -11.787 9.870 19.627 1.00 28.16 136 ASN A N 1
ATOM 631 C CA . ASN A 1 115 ? -11.815 9.694 18.176 1.00 30.65 136 ASN A CA 1
ATOM 632 C C . ASN A 1 115 ? -12.897 10.547 17.527 1.00 29.73 136 ASN A C 1
ATOM 633 O O . ASN A 1 115 ? -12.772 10.958 16.373 1.00 32.78 136 ASN A O 1
ATOM 638 N N . GLN A 1 116 ? -13.954 10.829 18.283 1.00 30.05 137 GLN A N 1
ATOM 639 C CA . GLN A 1 116 ? -14.954 11.783 17.823 1.00 31.07 137 GLN A CA 1
ATOM 640 C C . GLN A 1 116 ? -14.306 13.164 17.694 1.00 33.75 137 GLN A C 1
ATOM 641 O O . GLN A 1 116 ? -14.562 13.894 16.732 1.00 33.97 137 GLN A O 1
ATOM 647 N N . ALA A 1 117 ? -13.465 13.515 18.665 1.00 28.59 138 ALA A N 1
ATOM 648 C CA . ALA A 1 117 ? -12.742 14.788 18.615 1.00 27.58 138 ALA A CA 1
ATOM 649 C C . ALA A 1 117 ? -11.840 14.832 17.388 1.00 32.45 138 ALA A C 1
ATOM 650 O O . ALA A 1 117 ? -11.848 15.805 16.632 1.00 30.05 138 ALA A O 1
ATOM 652 N N . ARG A 1 118 ? -11.079 13.765 17.169 1.00 26.66 139 ARG A N 1
ATOM 653 C CA . ARG A 1 118 ? -10.162 13.741 16.031 1.00 30.39 139 ARG A CA 1
ATOM 654 C C . ARG A 1 118 ? -10.879 13.812 14.682 1.00 37.12 139 ARG A C 1
ATOM 655 O O . ARG A 1 118 ? -10.365 14.421 13.745 1.00 37.45 139 ARG A O 1
ATOM 663 N N . LYS A 1 119 ? -12.061 13.203 14.590 1.00 32.61 140 LYS A N 1
ATOM 664 C CA . LYS A 1 119 ? -12.903 13.318 13.399 1.00 37.32 140 LYS A CA 1
ATOM 665 C C . LYS A 1 119 ? -13.299 14.770 13.143 1.00 39.72 140 LYS A C 1
ATOM 666 O O . LYS A 1 119 ? -13.548 15.159 12.001 1.00 37.58 140 LYS A O 1
ATOM 669 N N . ALA A 1 120 ? -13.366 15.561 14.211 1.00 37.05 141 ALA A N 1
ATOM 670 C CA . ALA A 1 120 ? -13.702 16.985 14.117 1.00 41.92 141 ALA A CA 1
ATOM 671 C C . ALA A 1 120 ? -12.453 17.845 13.920 1.00 42.56 141 ALA A C 1
ATOM 672 O O . ALA A 1 120 ? -12.517 19.073 14.049 1.00 42.36 141 ALA A O 1
ATOM 674 N N . ASP A 1 121 ? -11.330 17.184 13.618 1.00 34.37 142 ASP A N 1
ATOM 675 C CA . ASP A 1 121 ? -10.020 17.811 13.361 1.00 32.36 142 ASP A CA 1
ATOM 676 C C . ASP A 1 121 ? -9.397 18.429 14.608 1.00 37.31 142 ASP A C 1
ATOM 677 O O . ASP A 1 121 ? -8.515 19.291 14.530 1.00 40.03 142 ASP A O 1
ATOM 682 N N . ILE A 1 122 ? -9.842 17.964 15.768 1.00 29.24 143 ILE A N 1
ATOM 683 C CA . ILE A 1 122 ? -9.205 18.345 17.008 1.00 23.84 143 ILE A CA 1
ATOM 684 C C . ILE A 1 122 ? -8.018 17.405 17.194 1.00 26.60 143 ILE A C 1
ATOM 685 O O . ILE A 1 122 ? -8.164 16.196 17.046 1.00 29.42 143 ILE A O 1
ATOM 690 N N . LYS A 1 123 ? -6.841 17.950 17.491 1.00 24.50 144 LYS A N 1
ATOM 691 C CA . LYS A 1 123 ? -5.687 17.093 17.783 1.00 24.55 144 LYS A CA 1
ATOM 692 C C . LYS A 1 123 ? -5.676 16.634 19.234 1.00 26.54 144 LYS A C 1
ATOM 693 O O . LYS A 1 123 ? -5.960 17.402 20.155 1.00 27.07 144 LYS A O 1
ATOM 699 N N . VAL A 1 124 ? -5.335 15.367 19.441 1.00 24.63 145 VAL A N 1
ATOM 700 C CA . VAL A 1 124 ? -5.362 14.794 20.774 1.00 20.29 145 VAL A CA 1
ATOM 701 C C . VAL A 1 124 ? -3.967 14.341 21.187 1.00 21.69 145 VAL A C 1
ATOM 702 O O . VAL A 1 124 ? -3.350 13.512 20.529 1.00 21.74 145 VAL A O 1
ATOM 706 N N . VAL A 1 125 ? -3.478 14.934 22.264 1.00 20.23 146 VAL A N 1
ATOM 707 C CA . VAL A 1 125 ? -2.183 14.597 22.831 1.00 18.90 146 VAL A CA 1
ATOM 708 C C . VAL A 1 125 ? -2.394 14.072 24.252 1.00 22.44 146 VAL A C 1
ATOM 709 O O . VAL A 1 125 ? -2.903 14.771 25.136 1.00 20.58 146 VAL A O 1
ATOM 713 N N . THR A 1 126 ? -2.014 12.829 24.482 1.00 22.55 147 THR A N 1
ATOM 714 C CA . THR A 1 126 ? -2.090 12.309 25.828 1.00 21.63 147 THR A CA 1
ATOM 715 C C . THR A 1 126 ? -0.809 12.655 26.581 1.00 22.74 147 THR A C 1
ATOM 716 O O . THR A 1 126 ? 0.217 12.978 25.978 1.00 23.29 147 THR A O 1
ATOM 720 N N . PHE A 1 127 ? -0.879 12.613 27.901 1.00 19.70 148 PHE A N 1
ATOM 721 C CA . PHE A 1 127 ? 0.301 12.861 28.725 1.00 26.51 148 PHE A CA 1
ATOM 722 C C . PHE A 1 127 ? 0.192 12.111 30.029 1.00 29.11 148 PHE A C 1
ATOM 723 O O . PHE A 1 127 ? -0.908 11.807 30.482 1.00 26.74 148 PHE A O 1
ATOM 731 N N . ASP A 1 128 ? 1.342 11.780 30.607 1.00 26.48 149 ASP A N 1
ATOM 732 C CA . ASP A 1 128 ? 1.416 11.050 31.870 1.00 31.03 149 ASP A CA 1
ATOM 733 C C . ASP A 1 128 ? 0.973 9.596 31.711 1.00 37.45 149 ASP A C 1
ATOM 734 O O . ASP A 1 128 ? 1.772 8.684 31.864 1.00 35.18 149 ASP A O 1
ATOM 739 N N . SER A 1 129 ? -0.302 9.393 31.394 1.00 29.90 150 SER A N 1
ATOM 740 C CA . SER A 1 129 ? -0.836 8.069 31.125 1.00 27.72 150 SER A CA 1
ATOM 741 C C . SER A 1 129 ? -1.480 8.081 29.751 1.00 28.22 150 SER A C 1
ATOM 742 O O . SER A 1 129 ? -2.260 8.976 29.425 1.00 29.72 150 SER A O 1
ATOM 745 N N . ASP A 1 130 ? -1.145 7.077 28.948 1.00 24.61 151 ASP A N 1
ATOM 746 C CA . ASP A 1 130 ? -1.519 7.077 27.541 1.00 21.91 151 ASP A CA 1
ATOM 747 C C . ASP A 1 130 ? -2.882 6.424 27.311 1.00 26.28 151 ASP A C 1
ATOM 748 O O . ASP A 1 130 ? -3.360 5.634 28.141 1.00 27.83 151 ASP A O 1
ATOM 753 N N . ALA A 1 131 ? -3.504 6.757 26.182 1.00 23.23 152 ALA A N 1
ATOM 754 C CA . ALA A 1 131 ? -4.711 6.060 25.729 1.00 28.19 152 ALA A CA 1
ATOM 755 C C . ALA A 1 131 ? -4.283 4.994 24.724 1.00 26.92 152 ALA A C 1
ATOM 756 O O . ALA A 1 131 ? -3.106 4.921 24.372 1.00 29.47 152 ALA A O 1
ATOM 758 N N . ALA A 1 132 ? -5.218 4.154 24.281 1.00 24.96 153 ALA A N 1
ATOM 759 C CA . ALA A 1 132 ? -4.904 3.182 23.239 1.00 26.43 153 ALA A CA 1
ATOM 760 C C . ALA A 1 132 ? -4.312 3.934 22.048 1.00 29.13 153 ALA A C 1
ATOM 761 O O . ALA A 1 132 ? -4.716 5.064 21.761 1.00 28.02 153 ALA A O 1
ATOM 763 N N . LYS A 1 133 ? -3.351 3.313 21.366 1.00 29.30 154 LYS A N 1
ATOM 764 C CA . LYS A 1 133 ? -2.555 4.016 20.357 1.00 28.48 154 LYS A CA 1
ATOM 765 C C . LYS A 1 133 ? -3.397 4.627 19.235 1.00 30.25 154 LYS A C 1
ATOM 766 O O . LYS A 1 133 ? -3.012 5.630 18.633 1.00 31.90 154 LYS A O 1
ATOM 772 N N . THR A 1 134 ? -4.552 4.025 18.975 1.00 28.88 155 THR A N 1
ATOM 773 C CA . THR A 1 134 ? -5.440 4.450 17.894 1.00 26.78 155 THR A CA 1
ATOM 774 C C . THR A 1 134 ? -6.439 5.542 18.280 1.00 28.35 155 THR A C 1
ATOM 775 O O . THR A 1 134 ? -7.361 5.826 17.520 1.00 33.25 155 THR A O 1
ATOM 779 N N . CYS A 1 135 ? -6.256 6.147 19.449 1.00 25.58 156 CYS A N 1
ATOM 780 C CA . CYS A 1 135 ? -7.209 7.131 19.966 1.00 27.28 156 CYS A CA 1
ATOM 781 C C . CYS A 1 135 ? -6.544 8.455 20.312 1.00 25.11 156 CYS A C 1
ATOM 782 O O . CYS A 1 135 ? -7.142 9.296 20.971 1.00 27.68 156 CYS A O 1
ATOM 785 N N . ARG A 1 136 ? -5.290 8.624 19.912 1.00 25.84 157 ARG A N 1
ATOM 786 C CA . ARG A 1 136 ? -4.628 9.915 20.075 1.00 23.01 157 ARG A CA 1
ATOM 787 C C . ARG A 1 136 ? -3.547 10.118 19.013 1.00 23.87 157 ARG A C 1
ATOM 788 O O . ARG A 1 136 ? -3.055 9.159 18.424 1.00 26.80 157 ARG A O 1
ATOM 796 N N . ASP A 1 137 ? -3.181 11.371 18.763 1.00 23.62 158 ASP A N 1
ATOM 797 C CA . ASP A 1 137 ? -2.174 11.668 17.745 1.00 24.32 158 ASP A CA 1
ATOM 798 C C . ASP A 1 137 ? -0.747 11.550 18.270 1.00 21.75 158 ASP A C 1
ATOM 799 O O . ASP A 1 137 ? 0.149 11.167 17.529 1.00 25.17 158 ASP A O 1
ATOM 804 N N . ALA A 1 138 ? -0.552 11.868 19.546 1.00 25.10 159 ALA A N 1
ATOM 805 C CA . ALA A 1 138 ? 0.761 11.764 20.178 1.00 20.59 159 ALA A CA 1
ATOM 806 C C . ALA A 1 138 ? 0.622 11.592 21.682 1.00 24.09 159 ALA A C 1
ATOM 807 O O . ALA A 1 138 ? -0.394 11.963 22.269 1.00 24.45 159 ALA A O 1
ATOM 809 N N . PHE A 1 139 ? 1.660 11.025 22.290 1.00 22.60 160 PHE A N 1
ATOM 810 C CA . PHE A 1 139 ? 1.697 10.807 23.734 1.00 22.57 160 PHE A CA 1
ATOM 811 C C . PHE A 1 139 ? 2.963 11.420 24.299 1.00 23.71 160 PHE A C 1
ATOM 812 O O . PHE A 1 139 ? 4.070 11.092 23.857 1.00 22.76 160 PHE A O 1
ATOM 820 N N . ILE A 1 140 ? 2.815 12.320 25.271 1.00 20.50 161 ILE A N 1
ATOM 821 C CA . ILE A 1 140 ? 3.994 12.885 25.916 1.00 21.51 161 ILE A CA 1
ATOM 822 C C . ILE A 1 140 ? 4.357 12.030 27.126 1.00 19.79 161 ILE A C 1
ATOM 823 O O . ILE A 1 140 ? 3.633 11.994 28.121 1.00 23.67 161 ILE A O 1
ATOM 828 N N . ASN A 1 141 ? 5.488 11.341 27.019 1.00 22.26 162 ASN A N 1
ATOM 829 C CA . ASN A 1 141 ? 5.991 10.477 28.079 1.00 23.76 162 ASN A CA 1
ATOM 830 C C . ASN A 1 141 ? 7.115 11.173 28.840 1.00 22.18 162 ASN A C 1
ATOM 831 O O . ASN A 1 141 ? 8.127 11.556 28.241 1.00 26.50 162 ASN A O 1
ATOM 836 N N . GLN A 1 142 ? 6.935 11.348 30.151 1.00 24.09 163 GLN A N 1
ATOM 837 C CA . GLN A 1 142 ? 7.874 12.146 30.934 1.00 24.34 163 GLN A CA 1
ATOM 838 C C . GLN A 1 142 ? 9.242 11.502 30.995 1.00 21.95 163 GLN A C 1
ATOM 839 O O . GLN A 1 142 ? 10.268 12.192 31.054 1.00 24.44 163 GLN A O 1
ATOM 845 N N . ALA A 1 143 ? 9.259 10.178 30.949 1.00 20.12 164 ALA A N 1
ATOM 846 C CA . ALA A 1 143 ? 10.519 9.439 30.934 1.00 24.56 164 ALA A CA 1
ATOM 847 C C . ALA A 1 143 ? 10.171 8.004 30.638 1.00 21.74 164 ALA A C 1
ATOM 848 O O . ALA A 1 143 ? 9.158 7.522 31.123 1.00 27.20 164 ALA A O 1
ATOM 850 N N . THR A 1 144 ? 11.007 7.325 29.861 1.00 23.09 165 THR A N 1
ATOM 851 C CA . THR A 1 144 ? 10.744 5.929 29.524 1.00 25.38 165 THR A CA 1
ATOM 852 C C . THR A 1 144 ? 11.062 5.036 30.715 1.00 23.56 165 THR A C 1
ATOM 853 O O . THR A 1 144 ? 11.777 5.433 31.635 1.00 24.73 165 THR A O 1
ATOM 857 N N . THR A 1 145 ? 10.539 3.816 30.695 1.00 24.56 166 THR A N 1
ATOM 858 C CA . THR A 1 145 ? 10.878 2.900 31.768 1.00 23.89 166 THR A CA 1
ATOM 859 C C . THR A 1 145 ? 12.364 2.546 31.694 1.00 23.41 166 THR A C 1
ATOM 860 O O . THR A 1 145 ? 13.009 2.348 32.723 1.00 23.16 166 THR A O 1
ATOM 864 N N . GLN A 1 146 ? 12.905 2.487 30.478 1.00 20.89 167 GLN A N 1
ATOM 865 C CA . GLN A 1 146 ? 14.335 2.260 30.292 1.00 23.24 167 GLN A CA 1
ATOM 866 C C . GLN A 1 146 ? 15.106 3.404 30.932 1.00 24.45 167 GLN A C 1
ATOM 867 O O . GLN A 1 146 ? 16.091 3.186 31.655 1.00 25.83 167 GLN A O 1
ATOM 873 N N . GLY A 1 147 ? 14.659 4.626 30.652 1.00 23.22 168 GLY A N 1
ATOM 874 C CA . GLY A 1 147 ? 15.330 5.808 31.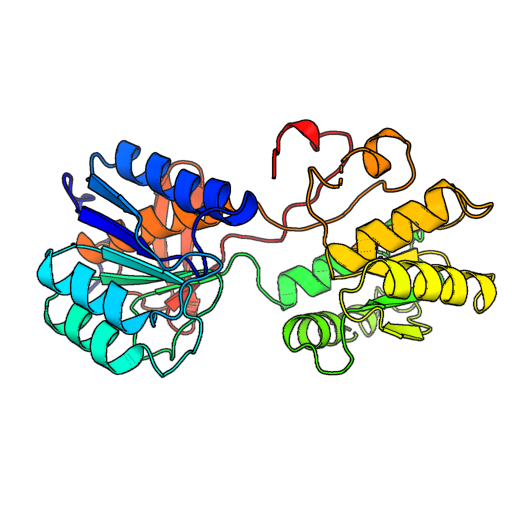181 1.00 26.25 168 GLY A CA 1
ATOM 875 C C . GLY A 1 147 ? 15.342 5.801 32.696 1.00 23.82 168 GLY A C 1
ATOM 876 O O . GLY A 1 147 ? 16.357 6.090 33.342 1.00 27.40 168 GLY A O 1
ATOM 877 N N . ILE A 1 148 ? 14.201 5.449 33.275 1.00 22.68 169 ILE A N 1
ATOM 878 C CA . ILE A 1 148 ? 14.053 5.476 34.721 1.00 23.87 169 ILE A CA 1
ATOM 879 C C . ILE A 1 148 ? 14.929 4.386 35.338 1.00 23.59 169 ILE A C 1
ATOM 880 O O . ILE A 1 148 ? 15.703 4.637 36.261 1.00 21.51 169 ILE A O 1
ATOM 885 N N . GLY A 1 149 ? 14.840 3.174 34.806 1.00 25.35 170 GLY A N 1
ATOM 886 C CA . GLY A 1 149 ? 15.624 2.066 35.332 1.00 23.21 170 GLY A CA 1
ATOM 887 C C . GLY A 1 149 ? 17.127 2.258 35.228 1.00 26.80 170 GLY A C 1
ATOM 888 O O . GLY A 1 149 ? 17.881 1.898 36.150 1.00 26.47 170 GLY A O 1
ATOM 889 N N . GLU A 1 150 ? 17.571 2.824 34.107 1.00 26.65 171 GLU A N 1
ATOM 890 C CA . GLU A 1 150 ? 18.987 3.136 33.919 1.00 28.21 171 GLU A CA 1
ATOM 891 C C . GLU A 1 150 ? 19.450 4.149 34.949 1.00 23.77 171 GLU A C 1
ATOM 892 O O . GLU A 1 150 ? 20.521 3.997 35.548 1.00 29.99 171 GLU A O 1
ATOM 898 N N . SER A 1 151 ? 18.640 5.186 35.144 1.00 24.48 172 SER A N 1
ATOM 899 C CA . SER A 1 151 ? 18.989 6.251 36.074 1.00 24.47 172 SER A CA 1
ATOM 900 C C . SER A 1 151 ? 19.101 5.718 37.496 1.00 27.88 172 SER A C 1
ATOM 901 O O . SER A 1 151 ? 20.021 6.068 38.231 1.00 29.44 172 SER A O 1
ATOM 904 N N . LEU A 1 152 ? 18.164 4.853 37.875 1.00 24.70 173 LEU A N 1
ATOM 905 C CA . LEU A 1 152 ? 18.186 4.284 39.221 1.00 23.69 173 LEU A CA 1
ATOM 906 C C . LEU A 1 152 ? 19.464 3.475 39.438 1.00 25.60 173 LEU A C 1
ATOM 907 O O . LEU A 1 152 ? 20.138 3.619 40.460 1.00 25.73 173 LEU A O 1
ATOM 912 N N . VAL A 1 153 ? 19.835 2.651 38.463 1.00 28.02 174 VAL A N 1
ATOM 913 C CA . VAL A 1 153 ? 21.050 1.858 38.614 1.00 28.14 174 VAL A CA 1
ATOM 914 C C . VAL A 1 153 ? 22.307 2.724 38.575 1.00 24.66 174 VAL A C 1
ATOM 915 O O . VAL A 1 153 ? 23.228 2.517 39.359 1.00 30.81 174 VAL A O 1
ATOM 919 N N . LYS A 1 154 ? 22.313 3.719 37.687 1.00 31.63 175 LYS A N 1
ATOM 920 C CA . LYS A 1 154 ? 23.447 4.644 37.582 1.00 27.56 175 LYS A CA 1
ATOM 921 C C . LYS A 1 154 ? 23.673 5.388 38.895 1.00 28.02 175 LYS A C 1
ATOM 922 O O . LYS A 1 154 ? 24.799 5.482 39.368 1.00 34.91 175 LYS A O 1
ATOM 935 N N . ALA A 1 156 ? 22.553 4.439 41.913 1.00 29.12 177 ALA A N 1
ATOM 936 C CA . ALA A 1 156 ? 22.935 3.442 42.916 1.00 29.83 177 ALA A CA 1
ATOM 937 C C . ALA A 1 156 ? 24.421 3.089 42.827 1.00 35.80 177 ALA A C 1
ATOM 938 O O . ALA A 1 156 ? 25.106 2.987 43.840 1.00 37.23 177 ALA A O 1
ATOM 940 N N . LYS A 1 157 ? 24.916 2.933 41.602 1.00 32.48 178 LYS A N 1
ATOM 941 C CA . LYS A 1 157 ? 26.309 2.562 41.377 1.00 30.95 178 LYS A CA 1
ATOM 942 C C . LYS A 1 157 ? 27.274 3.637 41.876 1.00 40.31 178 LYS A C 1
ATOM 943 O O . LYS A 1 157 ? 28.271 3.328 42.520 1.00 44.71 178 LYS A O 1
ATOM 949 N N . GLU A 1 158 ? 26.965 4.895 41.573 1.00 44.03 179 GLU A N 1
ATOM 950 C CA . GLU A 1 158 ? 27.771 6.018 42.047 1.00 41.47 179 GLU A CA 1
ATOM 951 C C . GLU A 1 158 ? 27.801 6.055 43.575 1.00 43.47 179 GLU A C 1
ATOM 952 O O . GLU A 1 158 ? 28.868 6.128 44.185 1.00 46.29 179 GLU A O 1
ATOM 958 N N . LEU A 1 159 ? 26.623 5.994 44.189 1.00 38.25 180 LEU A N 1
ATOM 959 C CA . LEU A 1 159 ? 26.507 6.090 45.644 1.00 40.73 180 LEU A CA 1
ATOM 960 C C . LEU A 1 159 ? 27.198 4.923 46.351 1.00 41.09 180 LEU A C 1
ATOM 961 O O . LEU A 1 159 ? 27.703 5.069 47.468 1.00 46.46 180 LEU A O 1
ATOM 966 N N . ALA A 1 160 ? 27.240 3.767 45.694 1.00 38.10 181 ALA A N 1
ATOM 967 C CA . ALA A 1 160 ? 27.875 2.579 46.267 1.00 37.67 181 ALA A CA 1
ATOM 968 C C . ALA A 1 160 ? 29.372 2.549 45.981 1.00 48.97 181 ALA A C 1
ATOM 969 O O . ALA A 1 160 ? 30.066 1.611 46.374 1.00 55.71 181 ALA A O 1
ATOM 971 N N . GLY A 1 161 ? 29.862 3.569 45.285 1.00 45.15 182 GLY A N 1
ATOM 972 C CA . GLY A 1 161 ? 31.263 3.617 44.911 1.00 51.23 182 GLY A CA 1
ATOM 973 C C . GLY A 1 161 ? 31.656 2.491 43.971 1.00 57.91 182 GLY A C 1
ATOM 974 O O . GLY A 1 161 ? 32.765 1.964 44.057 1.00 55.06 182 GLY A O 1
ATOM 975 N N . GLY A 1 162 ? 30.742 2.113 43.079 1.00 52.85 183 GLY A N 1
ATOM 976 C CA . GLY A 1 162 ? 31.039 1.133 42.049 1.00 56.20 183 GLY A CA 1
ATOM 977 C C . GLY A 1 162 ? 30.737 -0.320 42.383 1.00 52.19 183 GLY A C 1
ATOM 978 O O . GLY A 1 162 ? 30.678 -1.161 41.487 1.00 51.08 183 GLY A O 1
ATOM 979 N N . SER A 1 163 ? 30.540 -0.629 43.660 1.00 50.63 184 SER A N 1
ATOM 980 C CA . SER A 1 163 ? 30.306 -2.017 44.053 1.00 52.80 184 SER A CA 1
ATOM 981 C C . SER A 1 163 ? 29.598 -2.148 45.398 1.00 50.58 184 SER A C 1
ATOM 982 O O . SER A 1 163 ? 29.610 -1.225 46.211 1.00 54.11 184 SER A O 1
ATOM 985 N N . GLY A 1 164 ? 28.989 -3.306 45.630 1.00 43.57 185 GLY A N 1
ATOM 986 C CA . GLY A 1 164 ? 28.395 -3.598 46.922 1.00 46.38 185 GLY A CA 1
ATOM 987 C C . GLY A 1 164 ? 26.920 -3.924 46.818 1.00 42.75 185 GLY A C 1
ATOM 988 O O . GLY A 1 164 ? 26.349 -3.970 45.721 1.00 37.99 185 GLY A O 1
ATOM 989 N N . GLU A 1 165 ? 26.288 -4.144 47.964 1.00 37.75 186 GLU A N 1
ATOM 990 C CA . GLU A 1 165 ? 24.885 -4.540 47.974 1.00 36.21 186 GLU A CA 1
ATOM 991 C C . GLU A 1 165 ? 23.932 -3.355 47.873 1.00 39.96 186 GLU A C 1
ATOM 992 O O . GLU A 1 165 ? 24.161 -2.294 48.460 1.00 37.86 186 GLU A O 1
ATOM 998 N N . ILE A 1 166 ? 22.863 -3.548 47.110 1.00 33.09 187 ILE A N 1
ATOM 999 C CA . ILE A 1 166 ? 21.778 -2.586 47.055 1.00 31.10 187 ILE A CA 1
ATOM 1000 C C . ILE A 1 166 ? 20.457 -3.323 47.253 1.00 29.55 187 ILE A C 1
ATOM 1001 O O . ILE A 1 166 ? 20.372 -4.531 47.011 1.00 31.11 187 ILE A O 1
ATOM 1006 N N . ALA A 1 167 ? 19.431 -2.606 47.708 1.00 29.34 188 ALA A N 1
ATOM 1007 C CA . ALA A 1 167 ? 18.111 -3.199 47.903 1.00 25.54 188 ALA A CA 1
ATOM 1008 C C . ALA A 1 167 ? 17.098 -2.213 47.380 1.00 25.43 188 ALA A C 1
ATOM 1009 O O . ALA A 1 167 ? 17.362 -1.022 47.344 1.00 28.71 188 ALA A O 1
ATOM 1011 N N . VAL A 1 168 ? 15.947 -2.707 46.947 1.00 22.94 189 VAL A N 1
ATOM 1012 C CA . VAL A 1 168 ? 14.891 -1.828 46.474 1.00 23.75 189 VAL A CA 1
ATOM 1013 C C . VAL A 1 168 ? 13.773 -1.797 47.510 1.00 27.97 189 VAL A C 1
ATOM 1014 O O . VAL A 1 168 ? 13.416 -2.832 48.071 1.00 29.75 189 VAL A O 1
ATOM 1018 N N . LEU A 1 169 ? 13.266 -0.598 47.794 1.00 26.31 190 LEU A N 1
ATOM 1019 C CA . LEU A 1 169 ? 12.043 -0.430 48.563 1.00 22.35 190 LEU A CA 1
ATOM 1020 C C . LEU A 1 169 ? 10.962 0.047 47.595 1.00 25.24 190 LEU A C 1
ATOM 1021 O O . LEU A 1 169 ? 10.974 1.188 47.128 1.00 24.65 190 LEU A O 1
ATOM 1026 N N . SER A 1 170 ? 10.057 -0.860 47.244 1.00 25.11 191 SER A N 1
ATOM 1027 C CA . SER A 1 170 ? 9.089 -0.581 46.196 1.00 24.53 191 SER A CA 1
ATOM 1028 C C . SER A 1 170 ? 7.745 -0.155 46.770 1.00 30.78 191 SER A C 1
ATOM 1029 O O . SER A 1 170 ? 7.622 0.120 47.968 1.00 27.05 191 SER A O 1
ATOM 1032 N N . ALA A 1 171 ? 6.750 -0.067 45.891 1.00 27.12 192 ALA A N 1
ATOM 1033 C CA . ALA A 1 171 ? 5.376 0.185 46.301 1.00 26.93 192 ALA A CA 1
ATOM 1034 C C . ALA A 1 171 ? 4.732 -1.160 46.627 1.00 31.77 192 ALA A C 1
ATOM 1035 O O . ALA A 1 171 ? 5.274 -1.915 47.425 1.00 32.44 192 ALA A O 1
ATOM 1037 N N . THR A 1 172 ? 3.600 -1.479 46.000 1.00 28.98 193 THR A N 1
ATOM 1038 C CA . THR A 1 172 ? 2.944 -2.762 46.248 1.00 33.82 193 THR A CA 1
ATOM 1039 C C . THR A 1 172 ? 3.539 -3.847 45.367 1.00 31.52 193 THR A C 1
ATOM 1040 O O . THR A 1 172 ? 4.135 -3.537 44.336 1.00 28.67 193 THR A O 1
ATOM 1044 N N . PRO A 1 173 ? 3.360 -5.124 45.750 1.00 32.71 194 PRO A N 1
ATOM 1045 C CA . PRO A 1 173 ? 3.815 -6.217 44.875 1.00 33.58 194 PRO A CA 1
ATOM 1046 C C . PRO A 1 173 ? 3.279 -6.155 43.442 1.00 35.60 194 PRO A C 1
ATOM 1047 O O . PRO A 1 173 ? 4.006 -6.500 42.512 1.00 34.87 194 PRO A O 1
ATOM 1051 N N . ASN A 1 174 ? 2.037 -5.716 43.257 1.00 33.13 195 ASN A N 1
ATOM 1052 C CA . ASN A 1 174 ? 1.447 -5.673 41.917 1.00 38.28 195 ASN A CA 1
ATOM 1053 C C . ASN A 1 174 ? 1.569 -4.320 41.211 1.00 29.95 195 ASN A C 1
ATOM 1054 O O . ASN A 1 174 ? 0.950 -4.110 40.178 1.00 33.04 195 ASN A O 1
ATOM 1059 N N . ALA A 1 175 ? 2.352 -3.399 41.775 1.00 24.29 196 ALA A N 1
ATOM 1060 C CA . ALA A 1 175 ? 2.470 -2.066 41.196 1.00 28.05 196 ALA A CA 1
ATOM 1061 C C . ALA A 1 175 ? 3.071 -2.122 39.794 1.00 29.12 196 ALA A C 1
ATOM 1062 O O . ALA A 1 175 ? 4.231 -2.495 39.621 1.00 30.64 196 ALA A O 1
ATOM 1064 N N . THR A 1 176 ? 2.276 -1.735 38.801 1.00 23.25 197 THR A N 1
ATOM 1065 C CA . THR A 1 176 ? 2.663 -1.855 37.406 1.00 23.47 197 THR A CA 1
ATOM 1066 C C . THR A 1 176 ? 3.923 -1.059 37.074 1.00 25.80 197 THR A C 1
ATOM 1067 O O . THR A 1 176 ? 4.869 -1.582 36.455 1.00 24.21 197 THR A O 1
ATOM 1071 N N . ASN A 1 177 ? 3.942 0.207 37.488 1.00 27.67 198 ASN A N 1
ATOM 1072 C CA . ASN A 1 177 ? 5.069 1.080 37.178 1.00 24.73 198 ASN A CA 1
ATOM 1073 C C . ASN A 1 177 ? 6.342 0.631 37.872 1.00 23.87 198 ASN A C 1
ATOM 1074 O O . ASN A 1 177 ? 7.382 0.474 37.233 1.00 23.15 198 ASN A O 1
ATOM 1079 N N . GLN A 1 178 ? 6.267 0.399 39.179 1.00 24.42 199 GLN A N 1
ATOM 1080 C CA . GLN A 1 178 ? 7.467 -0.006 39.903 1.00 22.41 199 GLN A CA 1
ATOM 1081 C C . GLN A 1 178 ? 7.983 -1.338 39.381 1.00 23.88 199 GLN A C 1
ATOM 1082 O O . GLN A 1 178 ? 9.189 -1.545 39.266 1.00 25.79 199 GLN A O 1
ATOM 1088 N N . ASN A 1 179 ? 7.072 -2.248 39.046 1.00 23.30 200 ASN A N 1
ATOM 1089 C CA . ASN A 1 179 ? 7.517 -3.548 38.556 1.00 24.56 200 ASN A CA 1
ATOM 1090 C C . ASN A 1 179 ? 8.233 -3.429 37.222 1.00 22.82 200 ASN A C 1
ATOM 1091 O O . ASN A 1 179 ? 9.184 -4.175 36.955 1.00 25.33 200 ASN A O 1
ATOM 1096 N N . SER A 1 180 ? 7.799 -2.474 36.404 1.00 20.00 201 SER A N 1
ATOM 1097 C CA . SER A 1 180 ? 8.467 -2.214 35.130 1.00 21.17 201 SER A CA 1
ATOM 1098 C C . SER A 1 180 ? 9.861 -1.681 35.391 1.00 21.78 201 SER A C 1
ATOM 1099 O O . SER A 1 180 ? 10.843 -2.165 34.819 1.00 23.54 201 SER A O 1
ATOM 1102 N N . TRP A 1 181 ? 9.946 -0.681 36.259 1.00 22.50 202 TRP A N 1
ATOM 1103 C CA . TRP A 1 181 ? 11.231 -0.051 36.554 1.00 22.08 202 TRP A CA 1
ATOM 1104 C C . TRP A 1 181 ? 12.214 -1.051 37.158 1.00 23.96 202 TRP A C 1
ATOM 1105 O O . TRP A 1 181 ? 13.405 -1.040 36.837 1.00 23.87 202 TRP A O 1
ATOM 1116 N N . ILE A 1 182 ? 11.711 -1.925 38.024 1.00 21.79 203 ILE A N 1
ATOM 1117 C CA . ILE A 1 182 ? 12.562 -2.934 38.651 1.00 21.93 203 ILE A CA 1
ATOM 1118 C C . ILE A 1 182 ? 13.083 -3.911 37.602 1.00 26.64 203 ILE A C 1
ATOM 1119 O O . ILE A 1 182 ? 14.255 -4.303 37.620 1.00 26.48 203 ILE A O 1
ATOM 1124 N N . GLU A 1 183 ? 12.226 -4.287 36.654 1.00 24.39 204 GLU A N 1
ATOM 1125 C CA . GLU A 1 183 ? 12.672 -5.191 35.599 1.00 25.59 204 GLU A CA 1
ATOM 1126 C C . GLU A 1 183 ? 13.795 -4.549 34.786 1.00 24.17 204 GLU A C 1
ATOM 1127 O O . GLU A 1 183 ? 14.776 -5.204 34.453 1.00 25.31 204 GLU A O 1
ATOM 1133 N N . VAL A 1 184 ? 13.670 -3.259 34.490 1.00 24.87 205 VAL A N 1
ATOM 1134 C CA . VAL A 1 184 ? 14.750 -2.573 33.788 1.00 24.55 205 VAL A CA 1
ATOM 1135 C C . VAL A 1 184 ? 16.023 -2.551 34.644 1.00 26.86 205 VAL A C 1
ATOM 1136 O O . VAL A 1 184 ? 17.119 -2.820 34.142 1.00 26.48 205 VAL A O 1
ATOM 1148 N N . LYS A 1 186 ? 16.985 -4.746 36.786 1.00 24.96 207 LYS A N 1
ATOM 1149 C CA . LYS A 1 186 ? 17.579 -6.077 36.686 1.00 24.03 207 LYS A CA 1
ATOM 1150 C C . LYS A 1 186 ? 18.326 -6.276 35.365 1.00 29.39 207 LYS A C 1
ATOM 1151 O O . LYS A 1 186 ? 19.409 -6.859 35.337 1.00 32.80 207 LYS A O 1
ATOM 1157 N N . THR A 1 187 ? 17.747 -5.790 34.271 1.00 32.78 208 THR A N 1
ATOM 1158 C CA . THR A 1 187 ? 18.401 -5.951 32.975 1.00 29.42 208 THR A CA 1
ATOM 1159 C C . THR A 1 187 ? 19.705 -5.167 32.975 1.00 28.75 208 THR A C 1
ATOM 1160 O O . THR A 1 187 ? 20.725 -5.647 32.470 1.00 33.32 208 THR A O 1
ATOM 1164 N N . GLU A 1 188 ? 19.665 -3.975 33.575 1.00 29.20 209 GLU A N 1
ATOM 1165 C CA . GLU A 1 188 ? 20.865 -3.150 33.719 1.00 33.19 209 GLU A CA 1
ATOM 1166 C C . GLU A 1 188 ? 21.931 -3.802 34.595 1.00 36.10 209 GLU A C 1
ATOM 1167 O O . GLU A 1 188 ? 23.112 -3.823 34.241 1.00 37.64 209 GLU A O 1
ATOM 1173 N N . LEU A 1 189 ? 21.512 -4.339 35.736 1.00 33.03 210 LEU A N 1
ATOM 1174 C CA . LEU A 1 189 ? 22.424 -5.009 36.653 1.00 34.25 210 LEU A CA 1
ATOM 1175 C C . LEU A 1 189 ? 23.100 -6.230 36.038 1.00 38.05 210 LEU A C 1
ATOM 1176 O O . LEU A 1 189 ? 24.199 -6.619 36.448 1.00 40.71 210 LEU A O 1
ATOM 1181 N N . ALA A 1 190 ? 22.449 -6.825 35.042 1.00 35.56 211 ALA A N 1
ATOM 1182 C CA . ALA A 1 190 ? 22.968 -8.031 34.395 1.00 39.50 211 ALA A CA 1
ATOM 1183 C C . ALA A 1 190 ? 24.061 -7.736 33.363 1.00 45.75 211 ALA A C 1
ATOM 1184 O O . ALA A 1 190 ? 24.689 -8.657 32.837 1.00 49.15 211 ALA A O 1
ATOM 1186 N N . LYS A 1 191 ? 24.273 -6.457 33.063 1.00 43.15 212 LYS A N 1
ATOM 1187 C CA . LYS A 1 191 ? 25.352 -6.048 32.159 1.00 44.32 212 LYS A CA 1
ATOM 1188 C C . LYS A 1 191 ? 26.690 -6.262 32.840 1.00 48.31 212 LYS A C 1
ATOM 1189 O O . LYS A 1 191 ? 26.802 -6.077 34.056 1.00 47.04 212 LYS A O 1
ATOM 1195 N N . PRO A 1 192 ? 27.709 -6.673 32.059 1.00 50.17 213 PRO A N 1
ATOM 1196 C CA . PRO A 1 192 ? 29.062 -6.926 32.564 1.00 54.68 213 PRO A CA 1
ATOM 1197 C C . PRO A 1 192 ? 29.606 -5.799 33.452 1.00 44.48 213 PRO A C 1
ATOM 1198 O O . PRO A 1 192 ? 30.182 -6.095 34.494 1.00 48.61 213 PRO A O 1
ATOM 1202 N N . GLU A 1 193 ? 29.391 -4.543 33.061 1.00 53.11 214 GLU A N 1
ATOM 1203 C CA . GLU A 1 193 ? 29.892 -3.378 33.801 1.00 54.72 214 GLU A CA 1
ATOM 1204 C C . GLU A 1 193 ? 29.252 -3.179 35.183 1.00 57.87 214 GLU A C 1
ATOM 1205 O O . GLU A 1 193 ? 29.793 -2.463 36.028 1.00 60.76 214 GLU A O 1
ATOM 1211 N N . ASN A 1 194 ? 28.098 -3.798 35.406 1.00 49.01 215 ASN A N 1
ATOM 1212 C CA . ASN A 1 194 ? 27.421 -3.707 36.702 1.00 43.73 215 ASN A CA 1
ATOM 1213 C C . ASN A 1 194 ? 27.532 -5.008 37.491 1.00 45.19 215 ASN A C 1
ATOM 1214 O O . ASN A 1 194 ? 26.761 -5.253 38.421 1.00 47.56 215 ASN A O 1
ATOM 1219 N N . ALA A 1 195 ? 28.506 -5.834 37.124 1.00 47.69 216 ALA A N 1
ATOM 1220 C CA . ALA A 1 195 ? 28.670 -7.149 37.733 1.00 50.69 216 ALA A CA 1
ATOM 1221 C C . ALA A 1 195 ? 28.958 -7.118 39.239 1.00 50.77 216 ALA A C 1
ATOM 1222 O O . ALA A 1 195 ? 28.632 -8.069 39.948 1.00 48.68 216 ALA A O 1
ATOM 1224 N N . LYS A 1 196 ? 29.559 -6.033 39.725 1.00 47.62 217 LYS A N 1
ATOM 1225 C CA . LYS A 1 196 ? 29.934 -5.940 41.141 1.00 44.96 217 LYS A CA 1
ATOM 1226 C C . LYS A 1 196 ? 28.837 -5.381 42.050 1.00 43.68 217 LYS A C 1
ATOM 1227 O O . LYS A 1 196 ? 28.983 -5.390 43.269 1.00 42.58 217 LYS A O 1
ATOM 1233 N N . LEU A 1 197 ? 27.760 -4.882 41.451 1.00 42.52 218 LEU A N 1
ATOM 1234 C CA . LEU A 1 197 ? 26.577 -4.456 42.197 1.00 43.31 218 LEU A CA 1
ATOM 1235 C C . LEU A 1 197 ? 25.650 -5.650 42.330 1.00 49.86 218 LEU A C 1
ATOM 1236 O O . LEU A 1 197 ? 25.378 -6.336 41.345 1.00 56.65 218 LEU A O 1
ATOM 1241 N N . LYS A 1 198 ? 25.161 -5.902 43.542 1.00 40.09 219 LYS A N 1
ATOM 1242 C CA . LYS A 1 198 ? 24.267 -7.032 43.781 1.00 39.04 219 LYS A CA 1
ATOM 1243 C C . LYS A 1 198 ? 22.959 -6.579 44.412 1.00 39.17 219 LYS A C 1
ATOM 1244 O O . LYS A 1 198 ? 22.948 -5.953 45.466 1.00 37.43 219 LYS A O 1
ATOM 1249 N N . LEU A 1 199 ? 21.854 -6.903 43.751 1.00 30.13 220 LEU A N 1
ATOM 1250 C CA . LEU A 1 199 ? 20.524 -6.642 44.291 1.00 28.55 220 LEU A CA 1
ATOM 1251 C C . LEU A 1 199 ? 20.176 -7.754 45.279 1.00 32.44 220 LEU A C 1
ATOM 1252 O O . LEU A 1 199 ? 19.969 -8.897 44.876 1.00 35.21 220 LEU A O 1
ATOM 1257 N N . VAL A 1 200 ? 20.128 -7.435 46.573 1.00 31.88 221 VAL A N 1
ATOM 1258 C CA . VAL A 1 200 ? 19.973 -8.479 47.592 1.00 34.90 221 VAL A CA 1
ATOM 1259 C C . VAL A 1 200 ? 18.530 -8.719 48.025 1.00 32.71 221 VAL A C 1
ATOM 1260 O O . VAL A 1 200 ? 18.208 -9.785 48.557 1.00 33.19 221 VAL A O 1
ATOM 1264 N N . LYS A 1 201 ? 17.668 -7.735 47.809 1.00 27.77 222 LYS A N 1
ATOM 1265 C CA . LYS A 1 201 ? 16.309 -7.820 48.306 1.00 27.81 222 LYS A CA 1
ATOM 1266 C C . LYS A 1 201 ? 15.430 -6.756 47.673 1.00 31.75 222 LYS A C 1
ATOM 1267 O O . LYS A 1 201 ? 15.868 -5.635 47.407 1.00 29.32 222 LYS A O 1
ATOM 1273 N N . ILE A 1 202 ? 14.187 -7.130 47.404 1.00 25.78 223 ILE A N 1
ATOM 1274 C CA . ILE A 1 202 ? 13.155 -6.156 47.097 1.00 24.71 223 ILE A CA 1
ATOM 1275 C C . ILE A 1 202 ? 12.119 -6.205 48.210 1.00 30.54 223 ILE A C 1
ATOM 1276 O O . ILE A 1 202 ? 11.544 -7.264 48.481 1.00 32.03 223 ILE A O 1
ATOM 1281 N N . ALA A 1 203 ? 11.908 -5.072 48.873 1.00 28.97 224 ALA A N 1
ATOM 1282 C CA . ALA A 1 203 ? 10.899 -4.959 49.920 1.00 27.49 224 ALA A CA 1
ATOM 1283 C C . ALA A 1 203 ? 9.758 -4.078 49.421 1.00 31.12 224 ALA A C 1
ATOM 1284 O O . ALA A 1 203 ? 9.950 -3.239 48.537 1.00 30.23 224 ALA A O 1
ATOM 1286 N N . TYR A 1 204 ? 8.574 -4.270 49.987 1.00 28.05 225 TYR A N 1
ATOM 1287 C CA . TYR A 1 204 ? 7.399 -3.528 49.549 1.00 33.09 225 TYR A CA 1
ATOM 1288 C C . TYR A 1 204 ? 6.830 -2.643 50.650 1.00 31.09 225 TYR A C 1
ATOM 1289 O O . TYR A 1 204 ? 6.442 -3.130 51.709 1.00 36.61 225 TYR A O 1
ATOM 1298 N N . GLY A 1 205 ? 6.779 -1.343 50.388 1.00 28.97 226 GLY A N 1
ATOM 1299 C CA . GLY A 1 205 ? 6.244 -0.390 51.341 1.00 31.08 226 GLY A CA 1
ATOM 1300 C C . GLY A 1 205 ? 4.808 0.004 51.035 1.00 31.08 226 GLY A C 1
ATOM 1301 O O . GLY A 1 205 ? 4.180 0.714 51.815 1.00 33.47 226 GLY A O 1
ATOM 1302 N N . ASN A 1 206 ? 4.306 -0.450 49.887 1.00 33.69 227 ASN A N 1
ATOM 1303 C CA . ASN A 1 206 ? 2.898 -0.275 49.510 1.00 33.12 227 ASN A CA 1
ATOM 1304 C C . ASN A 1 206 ? 2.443 1.178 49.379 1.00 42.80 227 ASN A C 1
ATOM 1305 O O . ASN A 1 206 ? 1.259 1.472 49.565 1.00 39.69 227 ASN A O 1
ATOM 1310 N N . ASP A 1 207 ? 3.367 2.077 49.042 1.00 33.01 228 ASP A N 1
ATOM 1311 C CA . ASP A 1 207 ? 3.073 3.513 48.967 1.00 35.64 228 ASP A CA 1
ATOM 1312 C C . ASP A 1 207 ? 2.437 4.053 50.246 1.00 40.02 228 ASP A C 1
ATOM 1313 O O . ASP A 1 207 ? 1.695 5.033 50.218 1.00 43.67 228 ASP A O 1
ATOM 1318 N N . ASP A 1 208 ? 2.742 3.398 51.361 1.00 38.05 229 ASP A N 1
ATOM 1319 C CA . ASP A 1 208 ? 2.279 3.807 52.679 1.00 37.52 229 ASP A CA 1
ATOM 1320 C C . ASP A 1 208 ? 3.464 4.320 53.502 1.00 43.24 229 ASP A C 1
ATOM 1321 O O . ASP A 1 208 ? 4.473 3.626 53.643 1.00 40.99 229 ASP A O 1
ATOM 1326 N N . ASP A 1 209 ? 3.328 5.533 54.038 1.00 43.98 230 ASP A N 1
ATOM 1327 C CA . ASP A 1 209 ? 4.398 6.219 54.774 1.00 50.29 230 ASP A CA 1
ATOM 1328 C C . ASP A 1 209 ? 4.978 5.358 55.896 1.00 48.56 230 ASP A C 1
ATOM 1329 O O . ASP A 1 209 ? 6.185 5.105 55.942 1.00 42.84 230 ASP A O 1
ATOM 1334 N N . GLN A 1 210 ? 4.106 4.892 56.784 1.00 50.41 231 GLN A N 1
ATOM 1335 C CA . GLN A 1 210 ? 4.516 4.094 57.937 1.00 52.88 231 GLN A CA 1
ATOM 1336 C C . GLN A 1 210 ? 5.104 2.727 57.582 1.00 52.83 231 GLN A C 1
ATOM 1337 O O . GLN A 1 210 ? 6.090 2.285 58.185 1.00 46.21 231 GLN A O 1
ATOM 1343 N N . LYS A 1 211 ? 4.499 2.045 56.618 1.00 41.32 232 LYS A N 1
ATOM 1344 C CA . LYS A 1 211 ? 5.016 0.744 56.218 1.00 46.17 232 LYS A CA 1
ATOM 1345 C C . LYS A 1 211 ? 6.358 0.908 55.516 1.00 37.70 232 LYS A C 1
ATOM 1346 O O . LYS A 1 211 ? 7.280 0.126 55.732 1.00 39.16 232 LYS A O 1
ATOM 1352 N N . SER A 1 212 ? 6.471 1.941 54.691 1.00 38.20 233 SER A N 1
ATOM 1353 C CA . SER A 1 212 ? 7.718 2.192 53.969 1.00 30.80 233 SER A CA 1
ATOM 1354 C C . SER A 1 212 ? 8.838 2.476 54.975 1.00 35.54 233 SER A C 1
ATOM 1355 O O . SER A 1 212 ? 9.972 2.010 54.821 1.00 31.00 233 SER A O 1
ATOM 1358 N N . PHE A 1 213 ? 8.493 3.215 56.020 1.00 30.89 234 PHE A N 1
ATOM 1359 C CA . PHE A 1 213 ? 9.429 3.522 57.091 1.00 31.65 234 PHE A CA 1
ATOM 1360 C C . PHE A 1 213 ? 9.930 2.235 57.758 1.00 36.05 234 PHE A C 1
ATOM 1361 O O . PHE A 1 213 ? 11.137 2.011 57.890 1.00 35.99 234 PHE A O 1
ATOM 1369 N N . THR A 1 214 ? 8.995 1.390 58.177 1.00 35.96 235 THR A N 1
ATOM 1370 C CA . THR A 1 214 ? 9.346 0.130 58.826 1.00 33.95 235 THR A CA 1
ATOM 1371 C C . THR A 1 214 ? 10.090 -0.834 57.890 1.00 32.92 235 THR A C 1
ATOM 1372 O O . THR A 1 214 ? 11.006 -1.543 58.315 1.00 35.66 235 THR A O 1
ATOM 1376 N N . GLU A 1 215 ? 9.711 -0.860 56.615 1.00 30.70 236 GLU A N 1
ATOM 1377 C CA . GLU A 1 215 ? 10.417 -1.728 55.672 1.00 31.60 236 GLU A CA 1
ATOM 1378 C C . GLU A 1 215 ? 11.853 -1.254 55.431 1.00 33.13 236 GLU A C 1
ATOM 1379 O O . GLU A 1 215 ? 12.750 -2.075 55.214 1.00 31.92 236 GLU A O 1
ATOM 1385 N N . ALA A 1 216 ? 12.074 0.062 55.475 1.00 34.63 237 ALA A N 1
ATOM 1386 C CA . ALA A 1 216 ? 13.428 0.605 55.335 1.00 35.08 237 ALA A CA 1
ATOM 1387 C C . ALA A 1 216 ? 14.289 0.174 56.513 1.00 36.09 237 ALA A C 1
ATOM 1388 O O . ALA A 1 216 ? 15.445 -0.231 56.359 1.00 32.37 237 ALA A O 1
ATOM 1390 N N . GLN A 1 217 ? 13.706 0.277 57.700 1.00 32.68 238 GLN A N 1
ATOM 1391 C CA . GLN A 1 217 ? 14.333 -0.169 58.934 1.00 34.47 238 GLN A CA 1
ATOM 1392 C C . GLN A 1 217 ? 14.684 -1.648 58.822 1.00 37.65 238 GLN A C 1
ATOM 1393 O O . GLN A 1 217 ? 15.780 -2.074 59.194 1.00 37.06 238 GLN A O 1
ATOM 1399 N N . GLY A 1 218 ? 13.748 -2.428 58.293 1.00 38.04 239 GLY A N 1
ATOM 1400 C CA . GLY A 1 218 ? 13.942 -3.859 58.158 1.00 37.54 239 GLY A CA 1
ATOM 1401 C C . GLY A 1 218 ? 15.087 -4.214 57.229 1.00 36.11 239 GLY A C 1
ATOM 1402 O O . GLY A 1 218 ? 15.838 -5.154 57.491 1.00 36.87 239 GLY A O 1
ATOM 1403 N N . LEU A 1 219 ? 15.225 -3.467 56.139 1.00 31.71 240 LEU A N 1
ATOM 1404 C CA . LEU A 1 219 ? 16.301 -3.731 55.182 1.00 37.20 240 LEU A CA 1
ATOM 1405 C C . LEU A 1 219 ? 17.658 -3.519 55.831 1.00 34.67 240 LEU A C 1
ATOM 1406 O O . LEU A 1 219 ? 18.575 -4.336 55.688 1.00 35.95 240 LEU A O 1
ATOM 1411 N N . LEU A 1 220 ? 17.779 -2.426 56.570 1.00 32.90 241 LEU A N 1
ATOM 1412 C CA . LEU A 1 220 ? 19.057 -2.072 57.172 1.00 32.23 241 LEU A CA 1
ATOM 1413 C C . LEU A 1 220 ? 19.482 -3.015 58.288 1.00 39.65 241 LEU A C 1
ATOM 1414 O O . LEU A 1 220 ? 20.679 -3.230 58.512 1.00 41.15 241 LEU A O 1
ATOM 1419 N N . GLN A 1 221 ? 18.506 -3.574 58.995 1.00 42.13 242 GLN A N 1
ATOM 1420 C CA . GLN A 1 221 ? 18.802 -4.530 60.058 1.00 48.27 242 GLN A CA 1
ATOM 1421 C C . GLN A 1 221 ? 19.162 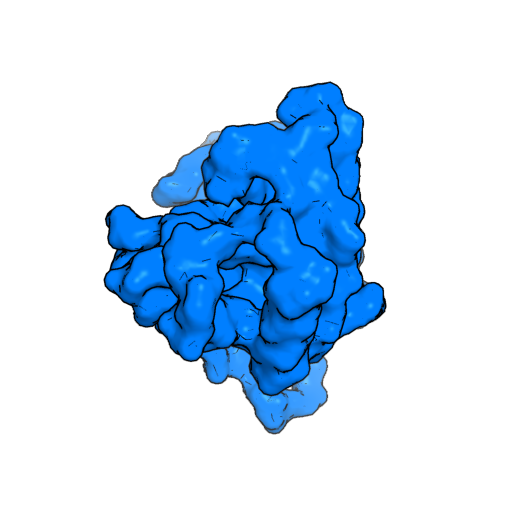-5.892 59.472 1.00 49.41 242 GLN A C 1
ATOM 1422 O O . GLN A 1 221 ? 20.022 -6.596 59.999 1.00 50.30 242 GLN A O 1
ATOM 1428 N N . SER A 1 222 ? 18.515 -6.244 58.366 1.00 43.34 243 SER A N 1
ATOM 1429 C CA . SER A 1 222 ? 18.713 -7.550 57.750 1.00 49.63 243 SER A CA 1
ATOM 1430 C C . SER A 1 222 ? 19.991 -7.632 56.914 1.00 47.30 243 SER A C 1
ATOM 1431 O O . SER A 1 222 ? 20.604 -8.690 56.823 1.00 43.56 243 SER A O 1
ATOM 1434 N N . TYR A 1 223 ? 20.391 -6.515 56.315 1.00 43.91 244 TYR A N 1
ATOM 1435 C CA . TYR A 1 223 ? 21.592 -6.480 55.475 1.00 36.39 244 TYR A CA 1
ATOM 1436 C C . TYR A 1 223 ? 22.623 -5.462 55.983 1.00 42.31 244 TYR A C 1
ATOM 1437 O O . TYR A 1 223 ? 22.679 -4.334 55.501 1.00 43.95 244 TYR A O 1
ATOM 1446 N N . PRO A 1 224 ? 23.444 -5.867 56.968 1.00 49.20 245 PRO A N 1
ATOM 1447 C CA . PRO A 1 224 ? 24.429 -4.968 57.587 1.00 52.98 245 PRO A CA 1
ATOM 1448 C C . PRO A 1 224 ? 25.447 -4.383 56.606 1.00 53.77 245 PRO A C 1
ATOM 1449 O O . PRO A 1 224 ? 26.074 -3.367 56.916 1.00 56.41 245 PRO A O 1
ATOM 1453 N N . ASN A 1 225 ? 25.597 -5.011 55.443 1.00 52.22 246 ASN A N 1
ATOM 1454 C CA . ASN A 1 225 ? 26.572 -4.569 54.451 1.00 50.70 246 ASN A CA 1
ATOM 1455 C C . ASN A 1 225 ? 25.927 -3.756 53.328 1.00 47.40 246 ASN A C 1
ATOM 1456 O O . ASN A 1 225 ? 26.555 -3.480 52.305 1.00 43.88 246 ASN A O 1
ATOM 1461 N N . LEU A 1 226 ? 24.674 -3.369 53.533 1.00 42.97 247 LEU A N 1
ATOM 1462 C CA . LEU A 1 226 ? 23.923 -2.633 52.522 1.00 38.14 247 LEU A CA 1
ATOM 1463 C C . LEU A 1 226 ? 24.528 -1.252 52.249 1.00 41.68 247 LEU A C 1
ATOM 1464 O O . LEU A 1 226 ? 24.825 -0.502 53.180 1.00 41.14 247 LEU A O 1
ATOM 1469 N N . LYS A 1 227 ? 24.715 -0.918 50.975 1.00 37.44 248 LYS A N 1
ATOM 1470 C CA . LYS A 1 227 ? 25.260 0.388 50.617 1.00 40.12 248 LYS A CA 1
ATOM 1471 C C . LYS A 1 227 ? 24.190 1.395 50.188 1.00 37.81 248 LYS A C 1
ATOM 1472 O O . LYS A 1 227 ? 24.299 2.584 50.463 1.00 37.18 248 LYS A O 1
ATOM 1478 N N . VAL A 1 228 ? 23.173 0.924 49.477 1.00 37.92 249 VAL A N 1
ATOM 1479 C CA . VAL A 1 228 ? 22.170 1.823 48.924 1.00 34.78 249 VAL A CA 1
ATOM 1480 C C . VAL A 1 228 ? 20.792 1.205 49.016 1.00 34.87 249 VAL A C 1
ATOM 1481 O O . VAL A 1 228 ? 20.618 0.034 48.697 1.00 31.46 249 VAL A O 1
ATOM 1485 N N . ILE A 1 229 ? 19.815 1.996 49.450 1.00 30.55 250 ILE A N 1
ATOM 1486 C CA . ILE A 1 229 ? 18.419 1.639 49.277 1.00 27.85 250 ILE A CA 1
ATOM 1487 C C . ILE A 1 229 ? 17.905 2.488 48.129 1.00 27.53 250 ILE A C 1
ATOM 1488 O O . ILE A 1 229 ? 18.037 3.711 48.165 1.00 29.52 250 ILE A O 1
ATOM 1493 N N . VAL A 1 230 ? 17.332 1.842 47.111 1.00 24.69 251 VAL A N 1
ATOM 1494 C CA . VAL A 1 230 ? 16.749 2.537 45.968 1.00 25.18 251 VAL A CA 1
ATOM 1495 C C . VAL A 1 230 ? 15.236 2.418 46.093 1.00 28.25 251 VAL A C 1
ATOM 1496 O O . VAL A 1 230 ? 14.706 1.314 46.088 1.00 25.82 251 VAL A O 1
ATOM 1500 N N . SER A 1 231 ? 14.536 3.539 46.224 1.00 26.28 252 SER A N 1
ATOM 1501 C CA . SER A 1 231 ? 13.084 3.485 46.389 1.00 22.81 252 SER A CA 1
ATOM 1502 C C . SER A 1 231 ? 12.394 4.250 45.276 1.00 22.76 252 SER A C 1
ATOM 1503 O O . SER A 1 231 ? 12.322 5.479 45.324 1.00 26.58 252 SER A O 1
ATOM 1506 N N . PRO A 1 232 ? 11.891 3.523 44.262 1.00 23.19 253 PRO A N 1
ATOM 1507 C CA . PRO A 1 232 ? 11.239 4.142 43.105 1.00 21.83 253 PRO A CA 1
ATOM 1508 C C . PRO A 1 232 ? 9.777 4.449 43.406 1.00 22.87 253 PRO A C 1
ATOM 1509 O O . PRO A 1 232 ? 8.873 4.012 42.697 1.00 28.35 253 PRO A O 1
ATOM 1513 N N . THR A 1 233 ? 9.566 5.183 44.491 1.00 23.70 254 THR A N 1
ATOM 1514 C CA . THR A 1 233 ? 8.238 5.642 44.888 1.00 26.44 254 THR A CA 1
ATOM 1515 C C . THR A 1 233 ? 8.444 6.875 45.742 1.00 29.08 254 THR A C 1
ATOM 1516 O O . THR A 1 233 ? 9.320 6.874 46.607 1.00 29.72 254 THR A O 1
ATOM 1520 N N . THR A 1 234 ? 7.656 7.927 45.507 1.00 29.46 255 THR A N 1
ATOM 1521 C CA . THR A 1 234 ? 7.855 9.163 46.262 1.00 32.50 255 THR A CA 1
ATOM 1522 C C . THR A 1 234 ? 7.581 8.962 47.748 1.00 31.58 255 THR A C 1
ATOM 1523 O O . THR A 1 234 ? 8.268 9.549 48.598 1.00 31.27 255 THR A O 1
ATOM 1527 N N . VAL A 1 235 ? 6.597 8.121 48.062 1.00 30.50 256 VAL A N 1
ATOM 1528 C CA . VAL A 1 235 ? 6.278 7.820 49.449 1.00 30.73 256 VAL A CA 1
ATOM 1529 C C . VAL A 1 235 ? 7.435 7.066 50.076 1.00 28.84 256 VAL A C 1
ATOM 1530 O O . VAL A 1 235 ? 7.848 7.361 51.201 1.00 32.78 256 VAL A O 1
ATOM 1534 N N . GLY A 1 236 ? 7.959 6.102 49.333 1.00 28.82 257 GLY A N 1
ATOM 1535 C CA . GLY A 1 236 ? 8.966 5.193 49.846 1.00 32.72 257 GLY A CA 1
ATOM 1536 C C . GLY A 1 236 ? 10.288 5.875 50.123 1.00 28.64 257 GLY A C 1
ATOM 1537 O O . GLY A 1 236 ? 10.901 5.665 51.166 1.00 30.65 257 GLY A O 1
ATOM 1538 N N . ILE A 1 237 ? 10.734 6.704 49.189 1.00 29.83 258 ILE A N 1
ATOM 1539 C CA . ILE A 1 237 ? 12.030 7.344 49.356 1.00 27.50 258 ILE A CA 1
ATOM 1540 C C . ILE A 1 237 ? 11.989 8.339 50.519 1.00 30.66 258 ILE A C 1
ATOM 1541 O O . ILE A 1 237 ? 12.952 8.452 51.303 1.00 30.78 258 ILE A O 1
ATOM 1546 N N . ALA A 1 238 ? 10.853 9.017 50.676 1.00 34.60 259 ALA A N 1
ATOM 1547 C CA . ALA A 1 238 ? 10.683 9.955 51.786 1.00 38.22 259 ALA A CA 1
ATOM 1548 C C . ALA A 1 238 ? 10.683 9.247 53.140 1.00 38.90 259 ALA A C 1
ATOM 1549 O O . ALA A 1 238 ? 11.231 9.756 54.123 1.00 40.00 259 ALA A O 1
ATOM 1551 N N . ALA A 1 239 ? 10.059 8.076 53.196 1.00 33.37 260 ALA A N 1
ATOM 1552 C CA . ALA A 1 239 ? 9.990 7.327 54.439 1.00 31.25 260 ALA A CA 1
ATOM 1553 C C . ALA A 1 239 ? 11.345 6.714 54.779 1.00 32.40 260 ALA A C 1
ATOM 1554 O O . ALA A 1 239 ? 11.749 6.702 55.938 1.00 36.82 260 ALA A O 1
ATOM 1556 N N . ALA A 1 240 ? 12.047 6.215 53.765 1.00 32.56 261 ALA A N 1
ATOM 1557 C CA . ALA A 1 240 ? 13.379 5.659 53.998 1.00 29.56 261 ALA A CA 1
ATOM 1558 C C . ALA A 1 240 ? 14.346 6.736 54.464 1.00 31.02 261 ALA A C 1
ATOM 1559 O O . ALA A 1 240 ? 15.132 6.518 55.381 1.00 32.30 261 ALA A O 1
ATOM 1561 N N . SER A 1 241 ? 14.276 7.905 53.831 1.00 35.41 262 SER A N 1
ATOM 1562 C CA . SER A 1 241 ? 15.129 9.026 54.200 1.00 39.07 262 SER A CA 1
ATOM 1563 C C . SER A 1 241 ? 14.846 9.469 55.620 1.00 35.67 262 SER A C 1
ATOM 1564 O O . SER A 1 241 ? 15.768 9.764 56.392 1.00 37.58 262 SER A O 1
ATOM 1567 N N . ARG A 1 242 ? 13.565 9.516 55.968 1.00 35.84 263 ARG A N 1
ATOM 1568 C CA . ARG A 1 242 ? 13.183 9.925 57.312 1.00 38.30 263 ARG A CA 1
ATOM 1569 C C . ARG A 1 242 ? 13.725 8.942 58.342 1.00 38.83 263 ARG A C 1
ATOM 1570 O O . ARG A 1 242 ? 14.171 9.345 59.412 1.00 44.05 263 ARG A O 1
ATOM 1578 N N . TYR A 1 243 ? 13.695 7.652 58.020 1.00 42.61 264 TYR A N 1
ATOM 1579 C CA . TYR A 1 243 ? 14.278 6.673 58.930 1.00 37.67 264 TYR A CA 1
ATOM 1580 C C . TYR A 1 243 ? 15.785 6.853 59.032 1.00 41.45 264 TYR A C 1
ATOM 1581 O O . TYR A 1 243 ? 16.330 6.947 60.123 1.00 44.53 264 TYR A O 1
ATOM 1590 N N . VAL A 1 244 ? 16.460 6.868 57.887 1.00 41.62 265 VAL A N 1
ATOM 1591 C CA . VAL A 1 244 ? 17.916 6.980 57.877 1.00 38.23 265 VAL A CA 1
ATOM 1592 C C . VAL A 1 244 ? 18.405 8.266 58.553 1.00 47.81 265 VAL A C 1
ATOM 1593 O O . VAL A 1 244 ? 19.381 8.243 59.303 1.00 50.94 265 VAL A O 1
ATOM 1597 N N . SER A 1 245 ? 17.692 9.367 58.329 1.00 48.04 266 SER A N 1
ATOM 1598 C CA . SER A 1 245 ? 18.053 10.661 58.907 1.00 48.62 266 SER A CA 1
ATOM 1599 C C . SER A 1 245 ? 18.100 10.635 60.432 1.00 54.46 266 SER A C 1
ATOM 1600 O O . SER A 1 245 ? 18.928 11.308 61.050 1.00 62.28 266 SER A O 1
ATOM 1603 N N . ALA A 1 246 ? 17.225 9.844 61.041 1.00 51.27 267 ALA A N 1
ATOM 1604 C CA . ALA A 1 246 ? 17.126 9.815 62.498 1.00 53.65 267 ALA A CA 1
ATOM 1605 C C . ALA A 1 246 ? 17.670 8.518 63.101 1.00 56.21 267 ALA A C 1
ATOM 1606 O O . ALA A 1 246 ? 17.332 8.160 64.230 1.00 58.22 267 ALA A O 1
ATOM 1608 N N . SER A 1 247 ? 18.522 7.825 62.350 1.00 49.40 268 SER A N 1
ATOM 1609 C CA . SER A 1 247 ? 19.091 6.557 62.798 1.00 57.61 268 SER A CA 1
ATOM 1610 C C . SER A 1 247 ? 20.613 6.598 62.772 1.00 58.13 268 SER A C 1
ATOM 1611 O O . SER A 1 247 ? 21.212 7.579 62.333 1.00 59.39 268 SER A O 1
ATOM 1614 N N . SER A 1 248 ? 21.226 5.500 63.204 1.00 56.82 269 SER A N 1
ATOM 1615 C CA . SER A 1 248 ? 22.679 5.372 63.222 1.00 65.01 269 SER A CA 1
ATOM 1616 C C . SER A 1 248 ? 23.260 5.006 61.856 1.00 63.04 269 SER A C 1
ATOM 1617 O O . SER A 1 248 ? 24.458 4.751 61.736 1.00 68.28 269 SER A O 1
ATOM 1620 N N . TYR A 1 249 ? 22.414 4.978 60.831 1.00 52.76 270 TYR A N 1
ATOM 1621 C CA . TYR A 1 249 ? 22.865 4.651 59.481 1.00 47.95 270 TYR A CA 1
ATOM 1622 C C . TYR A 1 249 ? 23.090 5.914 58.659 1.00 51.12 270 TYR A C 1
ATOM 1623 O O . TYR A 1 249 ? 23.493 5.843 57.498 1.00 63.72 270 TYR A O 1
ATOM 1632 N N . LYS A 1 250 ? 22.807 7.063 59.269 1.00 60.10 271 LYS A N 1
ATOM 1633 C CA . LYS A 1 250 ? 23.043 8.370 58.656 1.00 63.77 271 LYS A CA 1
ATOM 1634 C C . LYS A 1 250 ? 24.485 8.461 58.163 1.00 65.74 271 LYS A C 1
ATOM 1635 O O . LYS A 1 250 ? 25.420 8.228 58.930 1.00 69.18 271 LYS A O 1
ATOM 1637 N N . GLY A 1 251 ? 24.660 8.775 56.882 1.00 74.16 272 GLY A N 1
ATOM 1638 C CA . GLY A 1 251 ? 25.985 8.856 56.291 1.00 75.18 272 GLY A CA 1
ATOM 1639 C C . GLY A 1 251 ? 26.592 7.502 55.963 1.00 71.51 272 GLY A C 1
ATOM 1640 O O . GLY A 1 251 ? 27.549 7.414 55.195 1.00 71.51 272 GLY A O 1
ATOM 1641 N N . LYS A 1 252 ? 26.027 6.444 56.541 1.00 66.62 273 LYS A N 1
ATOM 1642 C CA . LYS A 1 252 ? 26.562 5.092 56.388 1.00 56.05 273 LYS A CA 1
ATOM 1643 C C . LYS A 1 252 ? 25.869 4.307 55.276 1.00 60.29 273 LYS A C 1
ATOM 1644 O O . LYS A 1 252 ? 26.433 3.357 54.734 1.00 66.12 273 LYS A O 1
ATOM 1646 N N . VAL A 1 253 ? 24.644 4.700 54.942 1.00 44.99 274 VAL A N 1
ATOM 1647 C CA . VAL A 1 253 ? 23.934 4.101 53.815 1.00 43.11 274 VAL A CA 1
ATOM 1648 C C . VAL A 1 253 ? 23.345 5.216 52.956 1.00 38.51 274 VAL A C 1
ATOM 1649 O O . VAL A 1 253 ? 22.917 6.252 53.477 1.00 49.70 274 VAL A O 1
ATOM 1653 N N . ALA A 1 254 ? 23.357 5.027 51.641 1.00 37.38 275 ALA A N 1
ATOM 1654 C CA . ALA A 1 254 ? 22.802 6.025 50.739 1.00 34.35 275 ALA A CA 1
ATOM 1655 C C . ALA A 1 254 ? 21.347 5.697 50.449 1.00 36.77 275 ALA A C 1
ATOM 1656 O O . ALA A 1 254 ? 20.956 4.530 50.442 1.00 36.65 275 ALA A O 1
ATOM 1658 N N . ILE A 1 255 ? 20.549 6.733 50.216 1.00 36.17 276 ILE A N 1
ATOM 1659 C CA . ILE A 1 255 ? 19.162 6.561 49.811 1.00 34.43 276 ILE A CA 1
ATOM 1660 C C . ILE A 1 255 ? 18.964 7.282 48.490 1.00 35.53 276 ILE A C 1
ATOM 1661 O O . ILE A 1 255 ? 19.308 8.454 48.379 1.00 33.46 276 ILE A O 1
ATOM 1666 N N . THR A 1 256 ? 18.441 6.586 47.482 1.00 28.12 277 THR A N 1
ATOM 1667 C CA . THR A 1 256 ? 18.084 7.241 46.224 1.00 27.88 277 THR A CA 1
ATOM 1668 C C . THR A 1 256 ? 16.754 6.676 45.713 1.00 31.08 277 THR A C 1
ATOM 1669 O O . THR A 1 256 ? 16.102 5.919 46.422 1.00 27.53 277 THR A O 1
ATOM 1673 N N . GLY A 1 257 ? 16.332 7.053 44.512 1.00 27.07 278 GLY A N 1
ATOM 1674 C CA . GLY A 1 257 ? 15.027 6.640 44.037 1.00 27.85 278 GLY A CA 1
ATOM 1675 C C . GLY A 1 257 ? 14.271 7.758 43.342 1.00 24.36 278 GLY A C 1
ATOM 1676 O O . GLY A 1 257 ? 14.878 8.660 42.764 1.00 33.02 278 GLY A O 1
ATOM 1677 N N . LEU A 1 258 ? 12.946 7.699 43.398 1.00 27.99 279 LEU A N 1
ATOM 1678 C CA . LEU A 1 258 ? 12.111 8.683 42.721 1.00 26.60 279 LEU A CA 1
ATOM 1679 C C . LEU A 1 258 ? 11.360 9.473 43.772 1.00 29.17 279 LEU A C 1
ATOM 1680 O O . LEU A 1 258 ? 10.586 8.909 44.543 1.00 33.33 279 LEU A O 1
ATOM 1685 N N . GLY A 1 259 ? 11.606 10.776 43.822 1.00 28.65 280 GLY A N 1
ATOM 1686 C CA . GLY A 1 259 ? 11.044 11.585 44.889 1.00 30.18 280 GLY A CA 1
ATOM 1687 C C . GLY A 1 259 ? 10.470 12.910 44.435 1.00 37.94 280 GLY A C 1
ATOM 1688 O O . GLY A 1 259 ? 10.722 13.358 43.312 1.00 37.13 280 GLY A O 1
ATOM 1689 N N . LEU A 1 260 ? 9.695 13.534 45.320 1.00 34.87 281 LEU A N 1
ATOM 1690 C CA . LEU A 1 260 ? 9.148 14.867 45.083 1.00 39.44 281 LEU A CA 1
ATOM 1691 C C . LEU A 1 260 ? 10.048 15.907 45.749 1.00 43.46 281 LEU A C 1
ATOM 1692 O O . LEU A 1 260 ? 10.327 15.812 46.944 1.00 44.37 281 LEU A O 1
ATOM 1697 N N . PRO A 1 261 ? 10.514 16.903 44.974 1.00 43.71 282 PRO A N 1
ATOM 1698 C CA . PRO A 1 261 ? 11.487 17.905 45.433 1.00 45.24 282 PRO A CA 1
ATOM 1699 C C . PRO A 1 261 ? 11.145 18.627 46.737 1.00 45.43 282 PRO A C 1
ATOM 1700 O O . PRO A 1 261 ? 12.051 18.827 47.546 1.00 48.97 282 PRO A O 1
ATOM 1704 N N . ASN A 1 262 ? 9.886 19.011 46.940 1.00 47.88 283 ASN A N 1
ATOM 1705 C CA . ASN A 1 262 ? 9.490 19.696 48.176 1.00 58.59 283 ASN A CA 1
ATOM 1706 C C . ASN A 1 262 ? 9.522 18.778 49.401 1.00 52.34 283 ASN A C 1
ATOM 1707 O O . ASN A 1 262 ? 9.896 19.197 50.498 1.00 47.91 283 ASN A O 1
ATOM 1712 N N . GLN A 1 263 ? 9.121 17.526 49.205 1.00 51.76 284 GLN A N 1
ATOM 1713 C CA . GLN A 1 263 ? 9.069 16.557 50.294 1.00 52.52 284 GLN A CA 1
ATOM 1714 C C . GLN A 1 263 ? 10.484 16.119 50.644 1.00 42.35 284 GLN A C 1
ATOM 1715 O O . GLN A 1 263 ? 10.798 15.842 51.804 1.00 49.36 284 GLN A O 1
ATOM 1729 N N . ARG A 1 265 ? 13.351 17.922 50.029 1.00 47.64 286 ARG A N 1
ATOM 1730 C CA . ARG A 1 265 ? 14.292 19.019 50.247 1.00 48.98 286 ARG A CA 1
ATOM 1731 C C . ARG A 1 265 ? 14.994 18.936 51.606 1.00 44.46 286 ARG A C 1
ATOM 1732 O O . ARG A 1 265 ? 16.224 19.018 51.679 1.00 45.53 286 ARG A O 1
ATOM 1740 N N . GLN A 1 266 ? 1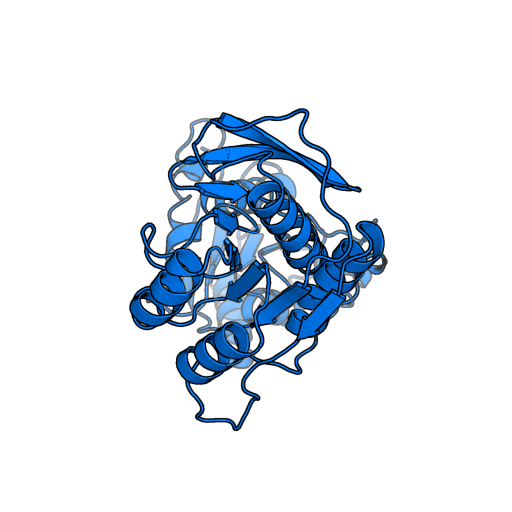4.228 18.729 52.674 1.00 45.74 287 GLN A N 1
ATOM 1741 C CA . GLN A 1 266 ? 14.833 18.685 54.006 1.00 50.16 287 GLN A CA 1
ATOM 1742 C C . GLN A 1 266 ? 15.870 17.574 54.148 1.00 46.03 287 GLN A C 1
ATOM 1743 O O . GLN A 1 266 ? 16.820 17.704 54.924 1.00 49.81 287 GLN A O 1
ATOM 1749 N N . TYR A 1 267 ? 15.693 16.490 53.395 1.00 42.88 288 TYR A N 1
ATOM 1750 C CA . TYR A 1 267 ? 16.622 15.363 53.454 1.00 48.77 288 TYR A CA 1
ATOM 1751 C C . TYR A 1 267 ? 17.850 15.581 52.563 1.00 47.15 288 TYR A C 1
ATOM 1752 O O . TYR A 1 267 ? 18.928 15.037 52.817 1.00 45.73 288 TYR A O 1
ATOM 1761 N N . VAL A 1 268 ? 17.681 16.393 51.528 1.00 49.71 289 VAL A N 1
ATOM 1762 C CA . VAL A 1 268 ? 18.804 16.798 50.697 1.00 50.26 289 VAL A CA 1
ATOM 1763 C C . VAL A 1 268 ? 19.660 17.827 51.440 1.00 61.34 289 VAL A C 1
ATOM 1764 O O . VAL A 1 268 ? 20.887 17.698 51.526 1.00 57.79 289 VAL A O 1
ATOM 1768 N N . LYS A 1 269 ? 19.000 18.831 52.008 1.00 52.64 290 LYS A N 1
ATOM 1769 C CA . LYS A 1 269 ? 19.697 19.882 52.744 1.00 57.90 290 LYS A CA 1
ATOM 1770 C C . LYS A 1 269 ? 20.391 19.376 54.013 1.00 55.90 290 LYS A C 1
ATOM 1771 O O . LYS A 1 269 ? 21.370 19.979 54.465 1.00 68.93 290 LYS A O 1
ATOM 1777 N N . ASP A 1 270 ? 19.910 18.272 54.588 1.00 55.04 291 ASP A N 1
ATOM 1778 C CA . ASP A 1 270 ? 20.550 17.752 55.804 1.00 58.87 291 ASP A CA 1
ATOM 1779 C C . ASP A 1 270 ? 21.601 16.664 55.533 1.00 61.15 291 ASP A C 1
ATOM 1780 O O . ASP A 1 270 ? 22.230 16.156 56.460 1.00 56.10 291 ASP A O 1
ATOM 1785 N N . GLY A 1 271 ? 21.790 16.324 54.258 1.00 56.76 292 GLY A N 1
ATOM 1786 C CA . GLY A 1 271 ? 22.843 15.403 53.861 1.00 55.44 292 GLY A CA 1
ATOM 1787 C C . GLY A 1 271 ? 22.476 13.924 53.829 1.00 53.91 292 GLY A C 1
ATOM 1788 O O . GLY A 1 271 ? 23.334 13.072 53.588 1.00 52.71 292 GLY A O 1
ATOM 1789 N N . THR A 1 272 ? 21.211 13.606 54.074 1.00 49.44 293 THR A N 1
ATOM 1790 C CA . THR A 1 272 ? 20.781 12.209 54.073 1.00 48.02 293 THR A CA 1
ATOM 1791 C C . THR A 1 272 ? 20.738 11.677 52.647 1.00 46.48 293 THR A C 1
ATOM 1792 O O . THR A 1 272 ? 21.150 10.542 52.371 1.00 45.90 293 THR A O 1
ATOM 1796 N N . VAL A 1 273 ? 20.222 12.502 51.742 1.00 40.29 294 VAL A N 1
ATOM 1797 C CA . VAL A 1 273 ? 20.110 12.126 50.338 1.00 39.30 294 VAL A CA 1
ATOM 1798 C C . VAL A 1 273 ? 20.972 13.052 49.490 1.00 51.29 294 VAL A C 1
ATOM 1799 O O . VAL A 1 273 ? 20.899 14.277 49.621 1.00 54.61 294 VAL A O 1
ATOM 1803 N N . LYS A 1 274 ? 21.804 12.465 48.637 1.00 46.60 295 LYS A N 1
ATOM 1804 C CA . LYS A 1 274 ? 22.693 13.254 47.792 1.00 46.01 295 LYS A CA 1
ATOM 1805 C C . LYS A 1 274 ? 22.122 13.423 46.396 1.00 42.28 295 LYS A C 1
ATOM 1806 O O . LYS A 1 274 ? 22.293 14.470 45.767 1.00 45.41 295 LYS A O 1
ATOM 1812 N N . LYS A 1 275 ? 21.419 12.399 45.927 1.00 35.18 296 LYS A N 1
ATOM 1813 C CA . LYS A 1 275 ? 20.907 12.393 44.571 1.00 40.34 296 LYS A CA 1
ATOM 1814 C C . LYS A 1 275 ? 19.630 11.558 44.516 1.00 37.39 296 LYS A C 1
ATOM 1815 O O . LYS A 1 275 ? 19.527 10.528 45.184 1.00 36.31 296 LYS A O 1
ATOM 1821 N N . PHE A 1 276 ? 18.651 12.030 43.749 1.00 34.02 297 PHE A N 1
ATOM 1822 C CA . PHE A 1 276 ? 17.475 11.235 43.404 1.00 29.46 297 PHE A CA 1
ATOM 1823 C C . PHE A 1 276 ? 16.934 11.758 42.076 1.00 31.08 297 PHE A C 1
ATOM 1824 O O . PHE A 1 276 ? 17.433 12.755 41.557 1.00 34.77 297 PHE A O 1
ATOM 1832 N N . ALA A 1 277 ? 15.946 11.075 41.512 1.00 29.55 298 ALA A N 1
ATOM 1833 C CA . ALA A 1 277 ? 15.416 11.455 40.206 1.00 28.00 298 ALA A CA 1
ATOM 1834 C C . ALA A 1 277 ? 13.907 11.648 40.217 1.00 30.01 298 ALA A C 1
ATOM 1835 O O . ALA A 1 277 ? 13.211 11.165 41.101 1.00 29.95 298 ALA A O 1
ATOM 1837 N N . LEU A 1 278 ? 13.413 12.375 39.222 1.00 27.80 299 LEU A N 1
ATOM 1838 C CA . LEU A 1 278 ? 12.006 1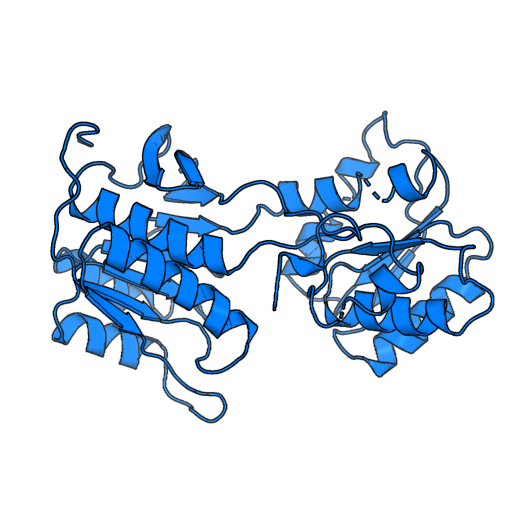2.340 38.848 1.00 28.80 299 LEU A CA 1
ATOM 1839 C C . LEU A 1 278 ? 11.959 13.020 37.490 1.00 31.27 299 LEU A C 1
ATOM 1840 O O . LEU A 1 278 ? 12.680 12.627 36.575 1.00 34.44 299 LEU A O 1
ATOM 1845 N N . TRP A 1 279 ? 11.150 14.065 37.380 1.00 28.21 300 TRP A N 1
ATOM 1846 C CA . TRP A 1 279 ? 10.991 14.808 36.138 1.00 29.64 300 TRP A CA 1
ATOM 1847 C C . TRP A 1 279 ? 10.366 16.155 36.497 1.00 40.06 300 TRP A C 1
ATOM 1848 O O . TRP A 1 279 ? 9.909 16.344 37.620 1.00 32.24 300 TRP A O 1
ATOM 1859 N N . ASN A 1 280 ? 10.381 17.106 35.571 1.00 32.22 301 ASN A N 1
ATOM 1860 C CA . ASN A 1 280 ? 9.759 18.401 35.827 1.00 32.75 301 ASN A CA 1
ATOM 1861 C C . ASN A 1 280 ? 8.376 18.409 35.189 1.00 30.94 301 ASN A C 1
ATOM 1862 O O . ASN A 1 280 ? 8.258 18.468 33.964 1.00 27.61 301 ASN A O 1
ATOM 1867 N N . PRO A 1 281 ? 7.317 18.334 36.016 1.00 27.90 302 PRO A N 1
ATOM 1868 C CA . PRO A 1 281 ? 5.975 18.177 35.448 1.00 30.57 302 PRO A CA 1
ATOM 1869 C C . PRO A 1 281 ? 5.604 19.355 34.576 1.00 29.17 302 PRO A C 1
ATOM 1870 O O . PRO A 1 281 ? 4.840 19.182 33.632 1.00 27.24 302 PRO A O 1
ATOM 1874 N N . ALA A 1 282 ? 6.122 20.538 34.895 1.00 30.94 303 ALA A N 1
ATOM 1875 C CA . ALA A 1 282 ? 5.835 21.714 34.080 1.00 27.15 303 ALA A CA 1
ATOM 1876 C C . ALA A 1 282 ? 6.283 21.502 32.637 1.00 33.22 303 ALA A C 1
ATOM 1877 O O . ALA A 1 282 ? 5.629 21.955 31.694 1.00 29.62 303 ALA A O 1
ATOM 1879 N N . ASP A 1 283 ? 7.394 20.797 32.454 1.00 26.14 304 ASP A N 1
ATOM 1880 C CA . ASP A 1 283 ? 7.889 20.547 31.102 1.00 25.86 304 ASP A CA 1
ATOM 1881 C C . ASP A 1 283 ? 6.985 19.592 30.340 1.00 25.01 304 ASP A C 1
ATOM 1882 O O . ASP A 1 283 ? 6.939 19.625 29.110 1.00 24.23 304 ASP A O 1
ATOM 1887 N N . ILE A 1 284 ? 6.290 18.715 31.062 1.00 24.25 305 ILE A N 1
ATOM 1888 C CA . ILE A 1 284 ? 5.354 17.803 30.408 1.00 23.58 305 ILE A CA 1
ATOM 1889 C C . ILE A 1 284 ? 4.217 18.601 29.752 1.00 25.82 305 ILE A C 1
ATOM 1890 O O . ILE A 1 284 ? 3.890 18.403 28.579 1.00 24.42 305 ILE A O 1
ATOM 1895 N N . GLY A 1 285 ? 3.632 19.518 30.509 1.00 25.80 306 GLY A N 1
ATOM 1896 C CA . GLY A 1 285 ? 2.544 20.331 29.999 1.00 25.88 306 GLY A CA 1
ATOM 1897 C C . GLY A 1 285 ? 3.013 21.270 28.907 1.00 28.00 306 GLY A C 1
ATOM 1898 O O . GLY A 1 285 ? 2.315 21.512 27.921 1.00 23.50 306 GLY A O 1
ATOM 1899 N N . TYR A 1 286 ? 4.210 21.819 29.099 1.00 22.53 307 TYR A N 1
ATOM 1900 C CA . TYR A 1 286 ? 4.823 22.720 28.118 1.00 24.83 307 TYR A CA 1
ATOM 1901 C C . TYR A 1 286 ? 5.073 21.978 26.803 1.00 26.57 307 TYR A C 1
ATOM 1902 O O . TYR A 1 286 ? 4.699 22.448 25.725 1.00 23.86 307 TYR A O 1
ATOM 1911 N N . LEU A 1 287 ? 5.693 20.805 26.883 1.00 20.34 308 LEU A N 1
ATOM 1912 C CA . LEU A 1 287 ? 5.942 20.024 25.690 1.00 21.99 308 LEU A CA 1
ATOM 1913 C C . LEU A 1 287 ? 4.637 19.621 25.010 1.00 25.14 308 LEU A C 1
ATOM 1914 O O . LEU A 1 287 ? 4.543 19.655 23.790 1.00 22.25 308 LEU A O 1
ATOM 1919 N N . ALA A 1 288 ? 3.630 19.252 25.799 1.00 23.47 309 ALA A N 1
ATOM 1920 C CA . ALA A 1 288 ? 2.349 18.840 25.226 1.00 23.84 309 ALA A CA 1
ATOM 1921 C C . ALA A 1 288 ? 1.718 19.949 24.372 1.00 25.52 309 ALA A C 1
ATOM 1922 O O . ALA A 1 288 ? 1.177 19.676 23.298 1.00 23.01 309 ALA A O 1
ATOM 1924 N N . ALA A 1 289 ? 1.805 21.196 24.836 1.00 21.14 310 ALA A N 1
ATOM 1925 C CA . ALA A 1 289 ? 1.259 22.318 24.073 1.00 25.85 310 ALA A CA 1
ATOM 1926 C C . ALA A 1 289 ? 1.962 22.486 22.724 1.00 24.39 310 ALA A C 1
ATOM 1927 O O . ALA A 1 289 ? 1.322 22.686 21.690 1.00 24.64 310 ALA A O 1
ATOM 1929 N N . TYR A 1 290 ? 3.287 22.395 22.713 1.00 23.78 311 TYR A N 1
ATOM 1930 C CA . TYR A 1 290 ? 4.007 22.534 21.451 1.00 26.70 311 TYR A CA 1
ATOM 1931 C C . TYR A 1 290 ? 3.737 21.376 20.496 1.00 25.81 311 TYR A C 1
ATOM 1932 O O . TYR A 1 290 ? 3.636 21.575 19.292 1.00 24.09 311 TYR A O 1
ATOM 1941 N N . ALA A 1 291 ? 3.626 20.163 21.031 1.00 21.81 312 ALA A N 1
ATOM 1942 C CA . ALA A 1 291 ? 3.344 19.005 20.196 1.00 23.03 312 ALA A CA 1
ATOM 1943 C C . ALA A 1 291 ? 1.958 19.149 19.561 1.00 22.87 312 ALA A C 1
ATOM 1944 O O . ALA A 1 291 ? 1.770 18.917 18.359 1.00 24.29 312 ALA A O 1
ATOM 1946 N N . GLY A 1 292 ? 1.000 19.547 20.385 1.00 24.27 313 GLY A N 1
ATOM 1947 C CA . GLY A 1 292 ? -0.371 19.731 19.932 1.00 24.09 313 GLY A CA 1
ATOM 1948 C C . GLY A 1 292 ? -0.438 20.814 18.867 1.00 26.68 313 GLY A C 1
ATOM 1949 O O . GLY A 1 292 ? -1.110 20.669 17.844 1.00 25.32 313 GLY A O 1
ATOM 1950 N N . ALA A 1 293 ? 0.265 21.910 19.108 1.00 23.08 314 ALA A N 1
ATOM 1951 C CA . ALA A 1 293 ? 0.290 23.013 18.153 1.00 25.84 314 ALA A CA 1
ATOM 1952 C C . ALA A 1 293 ? 0.948 22.603 16.851 1.00 27.70 314 ALA A C 1
ATOM 1953 O O . ALA A 1 293 ? 0.494 23.005 15.776 1.00 27.60 314 ALA A O 1
ATOM 1955 N N . ALA A 1 294 ? 2.019 21.808 16.941 1.00 25.03 315 ALA A N 1
ATOM 1956 C CA . ALA A 1 294 ? 2.705 21.324 15.753 1.00 28.11 315 ALA A CA 1
ATOM 1957 C C . ALA A 1 294 ? 1.782 20.444 14.949 1.00 27.12 315 ALA A C 1
ATOM 1958 O O . ALA A 1 294 ? 1.769 20.519 13.729 1.00 28.34 315 ALA A O 1
ATOM 1960 N N . LEU A 1 295 ? 1.005 19.610 15.637 1.00 23.26 316 LEU A N 1
ATOM 1961 C CA . LEU A 1 295 ? 0.041 18.744 14.947 1.00 24.98 316 LEU A CA 1
ATOM 1962 C C . LEU A 1 295 ? -1.029 19.566 14.227 1.00 27.49 316 LEU A C 1
ATOM 1963 O O . LEU A 1 295 ? -1.331 19.335 13.051 1.00 30.01 316 LEU A O 1
ATOM 1968 N N . LYS A 1 296 ? -1.597 20.524 14.944 1.00 26.98 317 LYS A N 1
ATOM 1969 C CA . LYS A 1 296 ? -2.689 21.348 14.404 1.00 26.73 317 LYS A CA 1
ATOM 1970 C C . LYS A 1 296 ? -2.226 22.264 13.277 1.00 30.75 317 LYS A C 1
ATOM 1971 O O . LYS A 1 296 ? -3.003 22.598 12.379 1.00 36.69 317 LYS A O 1
ATOM 1977 N N . SER A 1 297 ? -0.959 22.658 13.320 1.00 30.10 318 SER A N 1
ATOM 1978 C CA . SER A 1 297 ? -0.385 23.533 12.297 1.00 28.49 318 SER A CA 1
ATOM 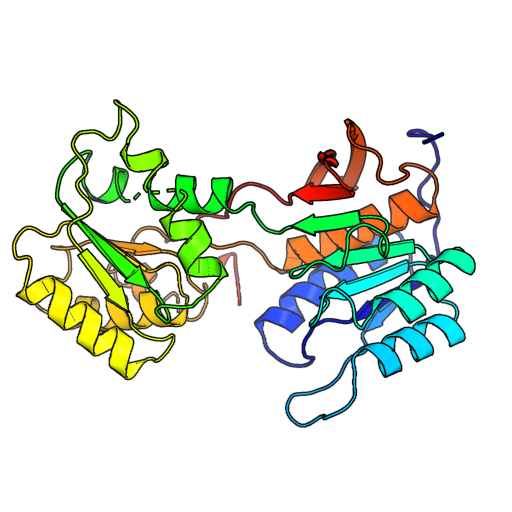1979 C C . SER A 1 297 ? 0.151 22.766 11.091 1.00 34.72 318 SER A C 1
ATOM 1980 O O . SER A 1 297 ? 0.624 23.362 10.119 1.00 37.80 318 SER A O 1
ATOM 1983 N N . GLY A 1 298 ? 0.081 21.444 11.146 1.00 34.86 319 GLY A N 1
ATOM 1984 C CA . GLY A 1 298 ? 0.540 20.623 10.042 1.00 31.38 319 GLY A CA 1
ATOM 1985 C C . GLY A 1 298 ? 2.035 20.350 9.983 1.00 32.07 319 GLY A C 1
ATOM 1986 O O . GLY A 1 298 ? 2.523 19.818 8.987 1.00 34.07 319 GLY A O 1
ATOM 1987 N N . GLN A 1 299 ? 2.774 20.702 11.034 1.00 30.76 320 GLN A N 1
ATOM 1988 C CA . GLN A 1 299 ? 4.221 20.466 11.043 1.00 32.54 320 GLN A CA 1
ATOM 1989 C C . GLN A 1 299 ? 4.591 18.990 11.224 1.00 32.45 320 GLN A C 1
ATOM 1990 O O . GLN A 1 299 ? 5.616 18.522 10.710 1.00 31.84 320 GLN A O 1
ATOM 1996 N N . ILE A 1 300 ? 3.775 18.282 11.992 1.00 27.95 321 ILE A N 1
ATOM 1997 C CA . ILE A 1 300 ? 3.954 16.860 12.242 1.00 25.29 321 ILE A CA 1
ATOM 1998 C C . ILE A 1 300 ? 2.605 16.156 12.127 1.00 31.77 321 ILE A C 1
ATOM 1999 O O . ILE A 1 300 ? 1.561 16.817 12.109 1.00 31.89 321 ILE A O 1
ATOM 2004 N N . THR A 1 301 ? 2.631 14.824 12.051 1.00 29.97 322 THR A N 1
ATOM 2005 C CA . THR A 1 301 ? 1.402 14.018 12.029 1.00 34.70 322 THR A CA 1
ATOM 2006 C C . THR A 1 301 ? 1.390 12.987 13.161 1.00 35.94 322 THR A C 1
ATOM 2007 O O . THR A 1 301 ? 0.356 12.373 13.463 1.00 34.89 322 THR A O 1
ATOM 2011 N N . GLY A 1 302 ? 2.544 12.798 13.786 1.00 32.60 323 GLY A N 1
ATOM 2012 C CA . GLY A 1 302 ? 2.689 11.784 14.807 1.00 32.33 323 GLY A CA 1
ATOM 2013 C C . GLY A 1 302 ? 3.374 10.532 14.288 1.00 34.78 323 GLY A C 1
ATOM 2014 O O . GLY A 1 302 ? 3.447 9.521 14.993 1.00 33.85 323 GLY A O 1
ATOM 2015 N N . ALA A 1 303 ? 3.876 10.593 13.058 1.00 35.43 324 ALA A N 1
ATOM 2016 C CA . ALA A 1 303 ? 4.610 9.468 12.473 1.00 37.06 324 ALA A CA 1
ATOM 2017 C C . ALA A 1 303 ? 6.013 9.436 13.072 1.00 40.93 324 ALA A C 1
ATOM 2018 O O . ALA A 1 303 ? 6.586 10.485 13.353 1.00 33.17 324 ALA A O 1
ATOM 2020 N N . GLN A 1 304 ? 6.559 8.239 13.277 1.00 38.37 325 GLN A N 1
ATOM 2021 C CA . GLN A 1 304 ? 7.883 8.098 13.888 1.00 34.89 325 GLN A CA 1
ATOM 2022 C C . GLN A 1 304 ? 8.965 8.751 13.014 1.00 30.08 325 GLN A C 1
ATOM 2023 O O . GLN A 1 304 ? 8.956 8.611 11.791 1.00 32.15 325 GLN A O 1
ATOM 2029 N N . GLY A 1 305 ? 9.886 9.471 13.655 1.00 28.77 326 GLY A N 1
ATOM 2030 C CA . GLY A 1 305 ? 10.997 10.097 12.964 1.00 26.63 326 GLY A CA 1
ATOM 2031 C C . GLY A 1 305 ? 10.779 11.554 12.601 1.00 25.52 326 GLY A C 1
ATOM 2032 O O . GLY A 1 305 ? 11.722 12.236 12.195 1.00 29.66 326 GLY A O 1
ATOM 2033 N N . GLU A 1 306 ? 9.536 12.020 12.719 1.00 25.36 327 GLU A N 1
ATOM 2034 C CA . GLU A 1 306 ? 9.207 13.416 12.463 1.00 30.98 327 GLU A CA 1
ATOM 2035 C C . GLU A 1 306 ? 9.805 14.284 13.566 1.00 29.82 327 GLU A C 1
ATOM 2036 O O . GLU A 1 306 ? 9.869 13.868 14.724 1.00 32.07 327 GLU A O 1
ATOM 2042 N N . LYS A 1 307 ? 10.248 15.483 13.201 1.00 27.11 328 LYS A N 1
ATOM 2043 C CA . LYS A 1 307 ? 10.886 16.386 14.159 1.00 27.41 328 LYS A CA 1
ATOM 2044 C C . LYS A 1 307 ? 10.113 17.685 14.280 1.00 30.77 328 LYS A C 1
ATOM 2045 O O . LYS A 1 307 ? 9.524 18.152 13.307 1.00 30.18 328 LYS A O 1
ATOM 2051 N N . PHE A 1 308 ? 10.123 18.273 15.475 1.00 28.02 329 PHE A N 1
ATOM 2052 C CA . PHE A 1 308 ? 9.539 19.595 15.662 1.00 29.46 329 PHE A CA 1
ATOM 2053 C C . PHE A 1 308 ? 10.232 20.336 16.786 1.00 31.41 329 PHE A C 1
ATOM 2054 O O . PHE A 1 308 ? 10.946 19.738 17.586 1.00 29.21 329 PHE A O 1
ATOM 2062 N N . LYS A 1 309 ? 10.029 21.649 16.816 1.00 28.72 330 LYS A N 1
ATOM 2063 C CA . LYS A 1 309 ? 10.625 22.509 17.824 1.00 28.51 330 LYS A CA 1
ATOM 2064 C C . LYS A 1 309 ? 9.621 22.699 18.944 1.00 28.40 330 LYS A C 1
ATOM 2065 O O . LYS A 1 309 ? 8.430 22.881 18.691 1.00 28.57 330 LYS A O 1
ATOM 2071 N N . ALA A 1 310 ? 10.102 22.645 20.183 1.00 29.06 331 ALA A N 1
ATOM 2072 C CA . ALA A 1 310 ? 9.242 22.848 21.346 1.00 25.37 331 ALA A CA 1
ATOM 2073 C C . ALA A 1 310 ? 9.781 23.929 22.265 1.00 21.52 331 ALA A C 1
ATOM 2074 O O . ALA A 1 310 ? 10.055 23.675 23.432 1.00 28.06 331 ALA A O 1
ATOM 2076 N N . GLY A 1 311 ? 9.926 25.139 21.734 1.00 22.98 332 GLY A N 1
ATOM 2077 C CA . GLY A 1 311 ? 10.361 26.274 22.528 1.00 26.48 332 GLY A CA 1
ATOM 2078 C C . GLY A 1 311 ? 11.658 26.030 23.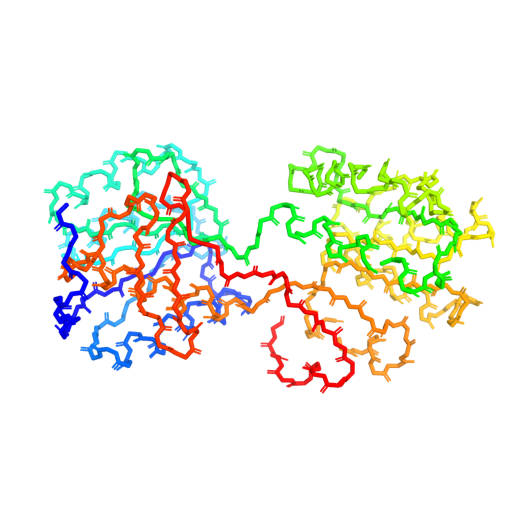279 1.00 31.85 332 GLY A C 1
ATOM 2079 O O . GLY A 1 311 ? 12.643 25.552 22.708 1.00 32.88 332 GLY A O 1
ATOM 2080 N N . LYS A 1 312 ? 11.637 26.334 24.574 1.00 30.56 333 LYS A N 1
ATOM 2081 C CA . LYS A 1 312 ? 12.812 26.270 25.443 1.00 30.97 333 LYS A CA 1
ATOM 2082 C C . LYS A 1 312 ? 13.347 24.849 25.565 1.00 29.63 333 LYS A C 1
ATOM 2083 O O . LYS A 1 312 ? 14.481 24.651 25.998 1.00 32.49 333 LYS A O 1
ATOM 2089 N N . LEU A 1 313 ? 12.528 23.861 25.216 1.00 24.20 334 LEU A N 1
ATOM 2090 C CA . LEU A 1 313 ? 12.927 22.458 25.369 1.00 22.86 334 LEU A CA 1
ATOM 2091 C C . LEU A 1 313 ? 13.754 21.930 24.187 1.00 28.57 334 LEU A C 1
ATOM 2092 O O . LEU A 1 313 ? 14.292 20.825 24.256 1.00 27.85 334 LEU A O 1
ATOM 2097 N N . GLY A 1 314 ? 13.842 22.712 23.116 1.00 29.15 335 GLY A N 1
ATOM 2098 C CA . GLY A 1 314 ? 14.638 22.338 21.956 1.00 28.52 335 GLY A CA 1
ATOM 2099 C C . GLY A 1 314 ? 13.873 21.468 20.975 1.00 31.94 335 GLY A C 1
ATOM 2100 O O . GLY A 1 314 ? 12.647 21.519 20.894 1.00 34.26 335 GLY A O 1
ATOM 2101 N N . GLU A 1 315 ? 14.601 20.650 20.226 1.00 26.24 336 GLU A N 1
ATOM 2102 C CA . GLU A 1 315 ? 14.014 19.841 19.157 1.00 25.07 336 GLU A CA 1
ATOM 2103 C C . GLU A 1 315 ? 13.650 18.434 19.621 1.00 25.75 336 GLU A C 1
ATOM 2104 O O . GLU A 1 315 ? 14.383 17.792 20.386 1.00 28.70 336 GLU A O 1
ATOM 2110 N N . TYR A 1 316 ? 12.500 17.958 19.157 1.00 23.43 337 TYR A N 1
ATOM 2111 C CA . TYR A 1 316 ? 12.030 16.620 19.485 1.00 22.91 337 TYR A CA 1
ATOM 2112 C C . TYR A 1 316 ? 11.872 15.764 18.246 1.00 28.06 337 TYR A C 1
ATOM 2113 O O . TYR A 1 316 ? 11.517 16.266 17.185 1.00 27.20 337 TYR A O 1
ATOM 2122 N N . THR A 1 317 ? 12.165 14.474 18.383 1.00 26.32 338 THR A N 1
ATOM 2123 C CA . THR A 1 317 ? 11.879 13.517 17.312 1.00 24.22 338 THR A CA 1
ATOM 2124 C C . THR A 1 317 ? 10.806 12.559 17.825 1.00 27.96 338 THR A C 1
ATOM 2125 O O . THR A 1 317 ? 10.950 11.970 18.899 1.00 29.27 338 THR A O 1
ATOM 2129 N N . VAL A 1 318 ? 9.717 12.424 17.075 1.00 26.59 339 VAL A N 1
ATOM 2130 C CA . VAL A 1 318 ? 8.633 11.535 17.462 1.00 25.81 339 VAL A CA 1
ATOM 2131 C C . VAL A 1 318 ? 9.124 10.093 17.411 1.00 27.41 339 VAL A C 1
ATOM 2132 O O . VAL A 1 318 ? 9.791 9.690 16.453 1.00 27.30 339 VAL A O 1
ATOM 2136 N N . GLY A 1 319 ? 8.813 9.317 18.446 1.00 26.10 340 GLY A N 1
ATOM 2137 C CA . GLY A 1 319 ? 9.223 7.923 18.480 1.00 28.64 340 GLY A CA 1
ATOM 2138 C C . GLY A 1 319 ? 8.147 6.992 17.947 1.00 34.10 340 GLY A C 1
ATOM 2139 O O . GLY A 1 319 ? 7.204 7.429 17.284 1.00 30.22 340 GLY A O 1
ATOM 2140 N N . ALA A 1 320 ? 8.278 5.701 18.233 1.00 28.42 341 ALA A N 1
ATOM 2141 C CA . ALA A 1 320 ? 7.290 4.731 17.769 1.00 35.05 341 ALA A CA 1
ATOM 2142 C C . ALA A 1 320 ? 5.899 5.037 18.338 1.00 34.82 341 ALA A C 1
ATOM 2143 O O . ALA A 1 320 ? 5.767 5.478 19.489 1.00 30.14 341 ALA A O 1
ATOM 2145 N N . ALA A 1 321 ? 4.875 4.817 17.513 1.00 35.46 342 ALA A N 1
ATOM 2146 C CA . ALA A 1 321 ? 3.473 4.952 17.928 1.00 36.76 342 ALA A CA 1
ATOM 2147 C C . ALA A 1 321 ? 3.113 6.334 18.478 1.00 34.11 342 ALA A C 1
ATOM 2148 O O . ALA A 1 321 ? 2.225 6.459 19.317 1.00 35.09 342 ALA A O 1
ATOM 2150 N N . GLY A 1 322 ? 3.796 7.364 18.001 1.00 29.09 343 GLY A N 1
ATOM 2151 C CA . GLY A 1 322 ? 3.463 8.721 18.392 1.00 26.91 343 GLY A CA 1
ATOM 2152 C C . GLY A 1 322 ? 3.946 9.128 19.766 1.00 29.75 343 GLY A C 1
ATOM 2153 O O . GLY A 1 322 ? 3.565 10.184 20.274 1.00 24.00 343 GLY A O 1
ATOM 2154 N N . GLU A 1 323 ? 4.813 8.319 20.365 1.00 23.23 344 GLU A N 1
ATOM 2155 C CA . GLU A 1 323 ? 5.359 8.654 21.680 1.00 21.00 344 GLU A CA 1
ATOM 2156 C C . GLU A 1 323 ? 6.460 9.682 21.548 1.00 24.73 344 GLU A C 1
ATOM 2157 O O . GLU A 1 323 ? 7.389 9.516 20.748 1.00 24.92 344 GLU A O 1
ATOM 2163 N N . ILE A 1 324 ? 6.336 10.759 22.322 1.00 21.79 345 ILE A N 1
ATOM 2164 C CA . ILE A 1 324 ? 7.341 11.792 22.390 1.00 20.44 345 ILE A CA 1
ATOM 2165 C C . ILE A 1 324 ? 7.898 11.810 23.810 1.00 22.45 345 ILE A C 1
ATOM 2166 O O . ILE A 1 324 ? 7.167 12.065 24.757 1.00 24.00 345 ILE A O 1
ATOM 2171 N N . VAL A 1 325 ? 9.187 11.513 23.948 1.00 22.45 346 VAL A N 1
ATOM 2172 C CA . VAL A 1 325 ? 9.780 11.359 25.285 1.00 21.98 346 VAL A CA 1
ATOM 2173 C C . VAL A 1 325 ? 10.399 12.670 25.722 1.00 23.65 346 VAL A C 1
ATOM 2174 O O . VAL A 1 325 ? 11.258 13.208 25.015 1.00 23.35 346 VAL A O 1
ATOM 2178 N N . LEU A 1 326 ? 9.973 13.185 26.878 1.00 22.58 347 LEU A N 1
ATOM 2179 C CA . LEU A 1 326 ? 10.417 14.494 27.346 1.00 19.60 347 LEU A CA 1
ATOM 2180 C C . LEU A 1 326 ? 11.934 14.528 27.473 1.00 25.96 347 LEU A C 1
ATOM 2181 O O . LEU A 1 326 ? 12.592 15.480 27.055 1.00 24.64 347 LEU A O 1
ATOM 2186 N N . GLY A 1 327 ? 12.490 13.462 28.035 1.00 22.29 348 GLY A N 1
ATOM 2187 C CA . GLY A 1 327 ? 13.931 13.316 28.105 1.00 24.10 348 GLY A CA 1
ATOM 2188 C C . GLY A 1 327 ? 14.282 12.275 29.145 1.00 21.89 348 GLY A C 1
ATOM 2189 O O . GLY A 1 327 ? 13.397 11.600 29.673 1.00 21.60 348 GLY A O 1
ATOM 2190 N N . PRO A 1 328 ? 15.575 12.125 29.433 1.00 24.38 349 PRO A N 1
ATOM 2191 C CA . PRO A 1 328 ? 15.951 11.258 30.553 1.00 23.61 349 PRO A CA 1
ATOM 2192 C C . PRO A 1 328 ? 15.389 11.856 31.841 1.00 28.53 349 PRO A C 1
ATOM 2193 O O . PRO A 1 328 ? 15.042 13.046 31.851 1.00 29.76 349 PRO A O 1
ATOM 2197 N N . PRO A 1 329 ? 15.293 11.053 32.917 1.00 25.04 350 PRO A N 1
ATOM 2198 C CA . PRO A 1 329 ? 14.829 11.581 34.206 1.00 28.07 350 PRO A CA 1
ATOM 2199 C C . PRO A 1 329 ? 15.668 12.768 34.656 1.00 30.27 350 PRO A C 1
ATOM 2200 O O . PRO A 1 329 ? 16.860 12.834 34.349 1.00 30.28 350 PRO A O 1
ATOM 2204 N N . THR A 1 330 ? 15.036 13.706 35.355 1.00 31.08 351 THR A N 1
ATOM 2205 C CA . THR A 1 330 ? 15.744 14.841 35.926 1.00 31.51 351 THR A CA 1
ATOM 2206 C C . THR A 1 330 ? 16.382 14.385 37.229 1.00 36.03 351 THR A C 1
ATOM 2207 O O . THR A 1 330 ? 15.734 13.715 38.029 1.00 34.51 351 THR A O 1
ATOM 2211 N N . GLU A 1 331 ? 17.649 14.733 37.432 1.00 38.11 352 GLU A N 1
ATOM 2212 C CA . GLU A 1 331 ? 18.333 14.416 38.679 1.00 39.71 352 GLU A CA 1
ATOM 2213 C C . GLU A 1 331 ? 18.307 15.597 39.630 1.00 38.85 352 GLU A C 1
ATOM 2214 O O . GLU A 1 331 ? 18.641 16.720 39.253 1.00 43.22 352 GLU A O 1
ATOM 2220 N N . PHE A 1 332 ? 17.933 15.335 40.873 1.00 43.60 353 PHE A N 1
ATOM 2221 C CA . PHE A 1 332 ? 17.902 16.384 41.882 1.00 40.52 353 PHE A CA 1
ATOM 2222 C C . PHE A 1 332 ? 19.044 16.233 42.884 1.00 47.39 353 PHE A C 1
ATOM 2223 O O . PHE A 1 332 ? 19.327 15.131 43.352 1.00 43.35 353 PHE A O 1
ATOM 2231 N N . THR A 1 333 ? 19.709 17.352 43.182 1.00 49.36 354 THR A N 1
ATOM 2232 C CA . THR A 1 333 ? 20.808 17.407 44.143 1.00 54.41 354 THR A CA 1
ATOM 2233 C C . THR A 1 333 ? 20.690 18.705 44.933 1.00 49.13 354 THR A C 1
ATOM 2234 O O . THR A 1 333 ? 19.810 19.522 44.659 1.00 49.08 354 THR A O 1
ATOM 2238 N N . ALA A 1 334 ? 21.585 18.905 45.895 1.00 51.19 355 ALA A N 1
ATOM 2239 C CA . ALA A 1 334 ? 21.639 20.171 46.622 1.00 58.37 355 ALA A CA 1
ATOM 2240 C C . ALA A 1 334 ? 21.910 21.335 45.670 1.00 65.29 355 ALA A C 1
ATOM 2241 O O . ALA A 1 334 ? 21.449 22.455 45.898 1.00 66.83 355 ALA A O 1
ATOM 2243 N N . ALA A 1 335 ? 22.643 21.052 44.594 1.00 71.55 356 ALA A N 1
ATOM 2244 C CA . ALA A 1 335 ? 23.036 22.074 43.627 1.00 68.38 356 ALA A CA 1
ATOM 2245 C C . ALA A 1 335 ? 21.850 22.659 42.864 1.00 69.71 356 ALA A C 1
ATOM 2246 O O . ALA A 1 335 ? 21.900 23.809 42.428 1.00 69.77 356 ALA A O 1
ATOM 2248 N N . ASN A 1 336 ? 20.786 21.873 42.707 1.00 62.01 357 ASN A N 1
ATOM 2249 C CA . ASN A 1 336 ? 19.630 22.321 41.932 1.00 49.11 357 ASN A CA 1
ATOM 2250 C C . ASN A 1 336 ? 18.253 22.127 42.584 1.00 42.39 357 ASN A C 1
ATOM 2251 O O . ASN A 1 336 ? 17.232 22.341 41.935 1.00 51.70 357 ASN A O 1
ATOM 2256 N N . ILE A 1 337 ? 18.210 21.745 43.860 1.00 52.87 358 ILE A N 1
ATOM 2257 C CA . ILE A 1 337 ? 16.926 21.393 44.486 1.00 46.15 358 ILE A CA 1
ATOM 2258 C C . ILE A 1 337 ? 15.947 22.564 44.713 1.00 51.80 358 ILE A C 1
ATOM 2259 O O . ILE A 1 337 ? 14.731 22.374 44.665 1.00 53.44 358 ILE A O 1
ATOM 2264 N N . ASP A 1 338 ? 16.460 23.771 44.943 1.00 53.60 359 ASP A N 1
ATOM 2265 C CA . ASP A 1 338 ? 15.579 24.926 45.119 1.00 58.65 359 ASP A CA 1
ATOM 2266 C C . ASP A 1 338 ? 15.058 25.482 43.789 1.00 66.07 359 ASP A C 1
ATOM 2267 O O . ASP A 1 338 ? 14.183 26.354 43.777 1.00 63.41 359 ASP A O 1
ATOM 2272 N N . GLN A 1 339 ? 15.592 24.976 42.678 1.00 57.80 360 GLN A N 1
ATOM 2273 C CA . GLN A 1 339 ? 15.167 25.409 41.348 1.00 61.60 360 GLN A CA 1
ATOM 2274 C C . GLN A 1 339 ? 13.783 24.853 41.030 1.00 61.36 360 GLN A C 1
ATOM 2275 O O . GLN A 1 339 ? 13.123 25.297 40.092 1.00 65.28 360 GLN A O 1
ATOM 2281 N N . PHE A 1 340 ? 13.353 23.873 41.819 1.00 52.41 361 PHE A N 1
ATOM 2282 C CA . PHE A 1 340 ? 12.065 23.222 41.609 1.00 53.57 361 PHE A CA 1
ATOM 2283 C C . PHE A 1 340 ? 11.167 23.380 42.830 1.00 52.24 361 PHE A C 1
ATOM 2284 O O . PHE A 1 340 ? 11.635 23.296 43.965 1.00 64.31 361 PHE A O 1
ATOM 2292 N N . ASN A 1 341 ? 9.880 23.619 42.603 1.00 47.14 362 ASN A N 1
ATOM 2293 C CA . ASN A 1 341 ? 8.918 23.631 43.704 1.00 52.48 362 ASN A CA 1
ATOM 2294 C C . ASN A 1 341 ? 7.665 22.827 43.390 1.00 58.51 362 ASN A C 1
ATOM 2295 O O . ASN A 1 341 ? 6.693 23.347 42.845 1.00 62.42 362 ASN A O 1
ATOM 2300 N N . PHE A 1 342 ? 7.722 21.544 43.732 1.00 55.94 363 PHE A N 1
ATOM 2301 C CA . PHE A 1 342 ? 6.587 20.629 43.666 1.00 57.58 363 PHE A CA 1
ATOM 2302 C C . PHE A 1 342 ? 6.974 19.388 44.475 1.00 60.75 363 PHE A C 1
ATOM 2303 O O . PHE A 1 342 ? 6.134 18.600 44.924 1.00 60.03 363 PHE A O 1
#

Foldseek 3Di:
DFDQPQDQDAAAFEEEEEAAPDDPLVCLQLVLLVVLNVVRNYHYYYDYAHPPGPDDVCVVLQVCQVVPGQEYEYADPEQEVNQVSLVVSVVVNRAYEYEPHHHPLNRHQAYEYQADLLLQLVVLLCLCVQLVNAFEEEEEEADPPDPSRVSNVVNVVVCPDPSNVRYDHDYYHHQNLDQVSLLVVLVVVCVVCVGHAEYEYAHQSNLLSNLVNCVPDPCQVVHEYEHEHDLVSVPSQVSRRYFKYWAGRSSLRSQQRNQVSSSCSSRNDRLDFQRKHARPPQGMWTRHPSNYTYSDRTDMDGPVCSVVDDD

InterPro domains:
  IPR013459 Rhamnose ABC transporter, substrate-binding protein RhaS [TIGR02637] (63-363)
  IPR025997 Periplasmic binding protein [PF13407] (63-320)
  IPR028082 Periplasmic binding protein-like I [SSF53822] (60-363)
  IPR050555 Bacterial Solute-Binding Protein 2 [PTHR30036] (13-360)

Organism: Kribbella flavida (strain DSM 17836 / JCM 10339 / NBRC 14399) (NCBI:txid479435)

Sequence (311 aa):
AADPNAPLKEGLKIAYLPKQLNNPYTDVEVGGGKVAVGEIKGEYKLVGPNDASASSQVSYINTLIQQQQDVIVVAANDPNAVCPSLNQARKADIKVVTFDSDAAKTCRDAFINQATTQGIGESLVKAKELAGGSGEIAVLSATPNATNQNSWIEVKTELAKPENAKLKLVKIAYGNDDDQKSFTEAQGLLQSYPNLKVIVSPTTVGIAAASRYVSASSYKGKVAITGLGLPNQRQYVKDGTVKKFALWNPADIGYLAAYAGAALKSGQITGAQGEKFKAGKLGEYTVGAAGEIVLGPPTEFTAANIDQFNF

Radius of gyration: 20.88 Å; Cα contacts (8 Å, |Δi|>4): 703; chains: 1; bounding box: 50×42×59 Å

Secondary structure (DSSP, 8-state):
---TTSPPPSS-EEEEE-SSSSSHHHHHHHHHHHHHHHHTT-EEEE----TT----HHHHHHHHHHTT-SEEEE--SSTTTTHHHHHHHHHTT-EEEEESBPPPGGG-SEEEESS-HHHHHHHHH--TTTTTT-EEEEEEES-TT-HHHHHHHH--TTTTSGGGTTEEEEEEEE-TT-HHHHHHHHHHHHHH-TTEEEEEE-SHHHHHHHHHHHHTSTTTTTSEEEEB--S---HHHHTTS-S-EEE--HHHHHHHHHHHHHHHHTTS--S-TT-EEE-GGG-EEE--GGGEEE--SPEEE-TTTGGG---

CATH classification: 3.40.50.2300 (+1 more: 3.40.50.2300)

Nearest PDB structures (foldseek):
  6gq0-assembly1_A  TM=7.631E-01  e=4.324E-16  Geobacillus stearothermophilus
  4ry0-assembly1_A  TM=7.463E-01  e=4.548E-15  Rhizobium etli CFN 42
  5xss-assembly3_B  TM=7.193E-01  e=8.994E-14  Clostridium beijerinckii NCIMB 8052
  5hko-assembly1_A  TM=7.366E-01  e=4.751E-13  Mycolicibacterium smegmatis MC2 155
  4rsm-assembly3_C  TM=6.820E-01  e=1.335E-12  Mycolicibacterium smegmatis MC2 155

Solvent-accessible surface area: 13371 Å² total